Protein AF-A0A8H3EGD5-F1 (afdb_monomer)

Organism: NCBI:txid1940652

Nearest PDB structures (foldseek):
  5vay-assembly2_B  TM=4.004E-01  e=7.058E+00  Homo sapiens

Mean predicted aligned error: 16.69 Å

pLDDT: mean 78.16, std 23.45, range [27.91, 98.88]

Structure (mmCIF, N/CA/C/O backbone):
data_AF-A0A8H3EGD5-F1
#
_entry.id   AF-A0A8H3EGD5-F1
#
loop_
_atom_site.group_PDB
_atom_site.id
_atom_site.type_symbol
_atom_site.label_atom_id
_atom_site.label_alt_id
_atom_site.label_comp_id
_atom_site.label_asym_id
_atom_site.label_entity_id
_atom_site.label_seq_id
_atom_site.pdbx_PDB_ins_code
_atom_site.Cartn_x
_atom_site.Cartn_y
_atom_site.Cartn_z
_atom_site.occupancy
_atom_site.B_iso_or_equiv
_atom_site.auth_seq_id
_atom_site.auth_comp_id
_atom_site.auth_asym_id
_atom_site.auth_atom_id
_atom_site.pdbx_PDB_model_num
ATOM 1 N N . MET A 1 1 ? 68.949 -25.357 16.984 1.00 37.84 1 MET A N 1
ATOM 2 C CA . MET A 1 1 ? 69.059 -26.479 16.029 1.00 37.84 1 MET A CA 1
ATOM 3 C C . MET A 1 1 ? 67.911 -26.332 15.029 1.00 37.84 1 MET A C 1
ATOM 5 O O . MET A 1 1 ? 66.776 -26.593 15.387 1.00 37.84 1 MET A O 1
ATOM 9 N N . PHE A 1 2 ? 68.185 -25.761 13.852 1.00 37.12 2 PHE A N 1
ATOM 10 C CA . PHE A 1 2 ? 67.340 -25.832 12.640 1.00 37.12 2 PHE A CA 1
ATOM 11 C C . PHE A 1 2 ? 67.771 -27.090 11.853 1.00 37.12 2 PHE A C 1
ATOM 13 O O . PHE A 1 2 ? 68.940 -27.460 12.002 1.00 37.12 2 PHE A O 1
ATOM 20 N N . PRO A 1 3 ? 66.896 -27.772 11.080 1.00 45.47 3 PRO A N 1
ATOM 21 C CA . PRO A 1 3 ? 66.421 -27.310 9.750 1.00 45.47 3 PRO A CA 1
ATOM 22 C C . PRO A 1 3 ? 64.897 -27.539 9.539 1.00 45.47 3 PRO A C 1
ATOM 24 O O . PRO A 1 3 ? 64.304 -28.321 10.266 1.00 45.47 3 PRO A O 1
ATOM 27 N N . LYS A 1 4 ? 64.107 -26.805 8.732 1.00 34.09 4 LYS A N 1
ATOM 28 C CA . LYS A 1 4 ? 64.138 -26.324 7.324 1.00 34.09 4 LYS A CA 1
ATOM 29 C C . LYS A 1 4 ? 63.922 -27.399 6.224 1.00 34.09 4 LYS A C 1
ATOM 31 O O . LYS A 1 4 ? 64.671 -28.365 6.168 1.00 34.09 4 LYS A O 1
ATOM 36 N N . TYR A 1 5 ? 63.001 -27.054 5.296 1.00 34.28 5 TYR A N 1
ATOM 37 C CA . TYR A 1 5 ? 62.648 -27.613 3.961 1.00 34.28 5 TYR A CA 1
ATOM 38 C C . TYR A 1 5 ? 61.648 -28.798 3.958 1.00 34.28 5 TYR A C 1
ATOM 40 O O . TYR A 1 5 ? 61.755 -29.673 4.798 1.00 34.28 5 TYR A O 1
ATOM 48 N N . LEU A 1 6 ? 60.618 -28.898 3.101 1.00 35.66 6 LEU A N 1
ATOM 49 C CA . LEU A 1 6 ? 60.399 -28.415 1.728 1.00 35.66 6 LEU A CA 1
ATOM 50 C C . LEU A 1 6 ? 58.946 -27.940 1.494 1.00 35.66 6 LEU A C 1
ATOM 52 O O . LEU A 1 6 ? 57.999 -28.517 2.021 1.00 35.66 6 LEU A O 1
ATOM 56 N N . ALA A 1 7 ? 58.796 -26.950 0.614 1.00 35.44 7 ALA A N 1
ATOM 57 C CA . ALA A 1 7 ? 57.551 -26.619 -0.072 1.00 35.44 7 ALA A CA 1
ATOM 58 C C . ALA A 1 7 ? 57.231 -27.660 -1.160 1.00 35.44 7 ALA A C 1
ATOM 60 O O . ALA A 1 7 ? 58.144 -28.113 -1.852 1.00 35.44 7 ALA A O 1
ATOM 61 N N . LEU A 1 8 ? 55.946 -27.959 -1.369 1.00 32.00 8 LEU A N 1
ATOM 62 C CA . LEU A 1 8 ? 55.452 -28.530 -2.621 1.00 32.00 8 LEU A CA 1
ATOM 63 C C . LEU A 1 8 ? 54.219 -27.738 -3.071 1.00 32.00 8 LEU A C 1
ATOM 65 O O . LEU A 1 8 ? 53.164 -27.783 -2.441 1.00 32.00 8 LEU A O 1
ATOM 69 N N . SER A 1 9 ? 54.391 -26.988 -4.158 1.00 35.69 9 SER A N 1
ATOM 70 C CA . SER A 1 9 ? 53.308 -26.454 -4.975 1.00 35.69 9 SER A CA 1
ATOM 71 C C . SER A 1 9 ? 52.533 -27.601 -5.618 1.00 35.69 9 SER A C 1
ATOM 73 O O . SER A 1 9 ? 53.136 -28.493 -6.211 1.00 35.69 9 SER A O 1
ATOM 75 N N . ALA A 1 10 ? 51.207 -27.511 -5.611 1.00 36.75 10 ALA A N 1
ATOM 76 C CA . ALA A 1 10 ? 50.370 -28.145 -6.618 1.00 36.75 10 ALA A CA 1
ATOM 77 C C . ALA A 1 10 ? 49.301 -27.134 -7.031 1.00 36.75 10 ALA A C 1
ATOM 79 O O . ALA A 1 10 ? 48.323 -26.894 -6.327 1.00 36.75 10 ALA A O 1
ATOM 80 N N . ALA A 1 11 ? 49.559 -26.494 -8.168 1.00 35.19 11 ALA A N 1
ATOM 81 C CA . ALA A 1 11 ? 48.570 -25.747 -8.912 1.00 35.19 11 ALA A CA 1
ATOM 82 C C . ALA A 1 11 ? 47.459 -26.713 -9.340 1.00 35.19 11 ALA A C 1
ATOM 84 O O . ALA A 1 11 ? 47.724 -27.666 -10.070 1.00 35.19 11 ALA A O 1
ATOM 85 N N . PHE A 1 12 ? 46.224 -26.457 -8.915 1.00 32.47 12 PHE A N 1
ATOM 86 C CA . PHE A 1 12 ? 45.065 -27.026 -9.588 1.00 32.47 12 PHE A CA 1
ATOM 87 C C . PHE A 1 12 ? 44.671 -26.082 -10.720 1.00 32.47 12 PHE A C 1
ATOM 89 O O . PHE A 1 12 ? 43.941 -25.110 -10.544 1.00 32.47 12 PHE A O 1
ATOM 96 N N . LEU A 1 13 ? 45.231 -26.372 -11.893 1.00 36.25 13 LEU A N 1
ATOM 97 C CA . LEU A 1 13 ? 44.667 -25.982 -13.172 1.00 36.25 13 LEU A CA 1
ATOM 98 C C . LEU A 1 13 ? 43.502 -26.946 -13.438 1.00 36.25 13 LEU A C 1
ATOM 100 O O . LEU A 1 13 ? 43.728 -28.137 -13.639 1.00 36.25 13 LEU A O 1
ATOM 104 N N . ALA A 1 14 ? 42.268 -26.451 -13.441 1.00 33.50 14 ALA A N 1
ATOM 105 C CA . ALA A 1 14 ? 41.140 -27.186 -13.999 1.00 33.50 14 ALA A CA 1
ATOM 106 C C . ALA A 1 14 ? 40.205 -26.209 -14.714 1.00 33.50 14 ALA A C 1
ATOM 108 O O . ALA A 1 14 ? 39.404 -25.515 -14.101 1.00 33.50 14 ALA A O 1
ATOM 109 N N . ALA A 1 15 ? 40.418 -26.161 -16.030 1.00 33.25 15 ALA A N 1
ATOM 110 C CA . ALA A 1 15 ? 39.472 -25.855 -17.093 1.00 33.25 15 ALA A CA 1
ATOM 111 C C . ALA A 1 15 ? 38.450 -24.736 -16.830 1.00 33.25 15 ALA A C 1
ATOM 113 O O . ALA A 1 15 ? 37.319 -24.974 -16.417 1.00 33.25 15 ALA A O 1
ATOM 114 N N . ALA A 1 16 ? 38.809 -23.527 -17.263 1.00 33.72 16 ALA A N 1
ATOM 115 C CA . ALA A 1 16 ? 37.826 -22.627 -17.842 1.00 33.72 16 ALA A CA 1
ATOM 116 C C . ALA A 1 16 ? 37.228 -23.313 -19.085 1.00 33.72 16 ALA A C 1
ATOM 118 O O . ALA A 1 16 ? 37.804 -23.267 -20.172 1.00 33.72 16 ALA A O 1
ATOM 119 N N . THR A 1 17 ? 36.095 -23.995 -18.931 1.00 33.22 17 THR A N 1
ATOM 120 C CA . THR A 1 17 ? 35.234 -24.305 -20.071 1.00 33.22 17 THR A CA 1
ATOM 121 C C . THR A 1 17 ? 34.626 -22.995 -20.537 1.00 33.22 17 THR A C 1
ATOM 123 O O . THR A 1 17 ? 33.751 -22.435 -19.879 1.00 33.22 17 THR A O 1
ATOM 126 N N . SER A 1 18 ? 35.122 -22.489 -21.664 1.00 39.00 18 SER A N 1
ATOM 127 C CA . SER A 1 18 ? 34.468 -21.426 -22.412 1.00 39.00 18 SER A CA 1
ATOM 128 C C . SER A 1 18 ? 33.086 -21.919 -22.851 1.00 39.00 18 SER A C 1
ATOM 130 O O . SER A 1 18 ? 32.953 -22.589 -23.876 1.00 39.00 18 SER A O 1
ATOM 132 N N . ALA A 1 19 ? 32.050 -21.599 -22.082 1.00 34.72 19 ALA A N 1
ATOM 133 C CA . ALA A 1 19 ? 30.730 -21.468 -22.665 1.00 34.72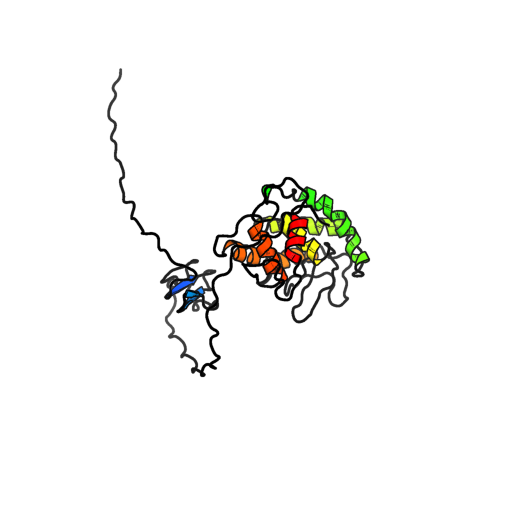 19 ALA A CA 1
ATOM 134 C C . ALA A 1 19 ? 30.768 -20.152 -23.440 1.00 34.72 19 ALA A C 1
ATOM 136 O O . ALA A 1 19 ? 30.896 -19.074 -22.856 1.00 34.72 19 ALA A O 1
ATOM 137 N N . ALA A 1 20 ? 30.763 -20.255 -24.768 1.00 34.69 20 ALA A N 1
ATOM 138 C CA . ALA A 1 20 ? 30.496 -19.112 -25.623 1.00 34.69 20 ALA A CA 1
ATOM 139 C C . ALA A 1 20 ? 29.224 -18.409 -25.113 1.00 34.69 20 ALA A C 1
ATOM 141 O O . ALA A 1 20 ? 28.291 -19.102 -24.693 1.00 34.69 20 ALA A O 1
ATOM 142 N N . PRO A 1 21 ? 29.165 -17.068 -25.110 1.00 32.06 21 PRO A N 1
ATOM 143 C CA . PRO A 1 21 ? 27.964 -16.382 -24.677 1.00 32.06 21 PRO A CA 1
ATOM 144 C C . PRO A 1 21 ? 26.835 -16.793 -25.621 1.00 32.06 21 PRO A C 1
ATOM 146 O O . PRO A 1 21 ? 26.926 -16.582 -26.833 1.00 32.06 21 PRO A O 1
ATOM 149 N N . LEU A 1 22 ? 25.785 -17.408 -25.076 1.00 32.47 22 LEU A N 1
ATOM 150 C CA . LEU A 1 22 ? 24.526 -17.534 -25.792 1.00 32.47 22 LEU A CA 1
ATOM 151 C C . LEU A 1 22 ? 23.971 -16.118 -25.942 1.00 32.47 22 LEU A C 1
ATOM 153 O O . LEU A 1 22 ? 23.374 -15.551 -25.034 1.00 32.47 22 LEU A O 1
ATOM 157 N N . VAL A 1 23 ? 24.245 -15.521 -27.092 1.00 38.28 23 VAL A N 1
ATOM 158 C CA . VAL A 1 23 ? 23.503 -14.375 -27.596 1.00 38.28 23 VAL A CA 1
ATOM 159 C C . VAL A 1 23 ? 22.135 -14.890 -28.043 1.00 38.28 23 VAL A C 1
ATOM 161 O O . VAL A 1 23 ? 22.100 -15.686 -28.973 1.00 38.28 23 VAL A O 1
ATOM 164 N N . GLN A 1 24 ? 21.040 -14.430 -27.426 1.00 32.16 24 GLN A N 1
ATOM 165 C CA . GLN A 1 24 ? 19.712 -14.200 -28.044 1.00 32.16 24 GLN A CA 1
ATOM 166 C C . GLN A 1 24 ? 18.745 -13.667 -26.967 1.00 32.16 24 GLN A C 1
ATOM 168 O O . GLN A 1 24 ? 18.596 -14.287 -25.925 1.00 32.16 24 GLN A O 1
ATOM 173 N N . ARG A 1 25 ? 18.306 -12.401 -27.048 1.00 35.50 25 ARG A N 1
ATOM 174 C CA . ARG A 1 25 ? 17.069 -11.910 -27.705 1.00 35.50 25 ARG A CA 1
ATOM 175 C C . ARG A 1 25 ? 15.808 -12.589 -27.159 1.00 35.50 25 ARG A C 1
ATOM 177 O O . ARG A 1 25 ? 15.574 -13.739 -27.494 1.00 35.50 25 ARG A O 1
ATOM 184 N N . ASP A 1 26 ? 15.055 -11.826 -26.361 1.00 49.56 26 ASP A N 1
ATOM 185 C CA . ASP A 1 26 ? 13.634 -11.960 -26.005 1.00 49.56 26 ASP A CA 1
ATOM 186 C C . ASP A 1 26 ? 13.008 -13.342 -26.241 1.00 49.56 26 ASP A C 1
ATOM 188 O O . ASP A 1 26 ? 12.613 -13.682 -27.356 1.00 49.56 26 ASP A O 1
ATOM 192 N N . GLY A 1 27 ? 12.896 -14.117 -25.160 1.00 69.12 27 GLY A N 1
ATOM 193 C CA . GLY A 1 27 ? 12.164 -15.380 -25.128 1.00 69.12 27 GLY A CA 1
ATOM 194 C C . GLY A 1 27 ? 12.911 -16.528 -24.446 1.00 69.12 27 GLY A C 1
ATOM 195 O O . GLY A 1 27 ? 14.130 -16.505 -24.281 1.00 69.12 27 GLY A O 1
ATOM 196 N N . CYS A 1 28 ? 12.158 -17.539 -24.017 1.00 79.56 28 CYS A N 1
ATOM 197 C CA . CYS A 1 28 ? 12.687 -18.810 -23.526 1.00 79.56 28 CYS A CA 1
ATOM 198 C C . CYS A 1 28 ? 13.151 -19.709 -24.689 1.00 79.56 28 CYS A C 1
ATOM 200 O O . CYS A 1 28 ? 12.818 -19.472 -25.850 1.00 79.56 28 CYS A O 1
ATOM 202 N N . GLN A 1 29 ? 13.917 -20.766 -24.400 1.00 82.12 29 GLN A N 1
ATOM 203 C CA . GLN A 1 29 ? 14.296 -21.745 -25.426 1.00 82.12 29 GLN A CA 1
ATOM 204 C C . GLN A 1 29 ? 13.198 -22.797 -25.598 1.00 82.12 29 GLN A C 1
ATOM 206 O O . GLN A 1 29 ? 12.836 -23.459 -24.625 1.00 82.12 29 GLN A O 1
ATOM 211 N N . GLU A 1 30 ? 12.682 -22.964 -26.819 1.00 83.56 30 GLU A N 1
ATOM 212 C CA . GLU A 1 30 ? 11.649 -23.962 -27.132 1.00 83.56 30 GLU A CA 1
ATOM 213 C C . GLU A 1 30 ? 12.050 -25.350 -26.605 1.00 83.56 30 GLU A C 1
ATOM 215 O O . GLU A 1 30 ? 13.189 -25.791 -26.768 1.00 83.56 30 GLU A O 1
ATOM 220 N N . GLY A 1 31 ? 11.117 -26.023 -25.926 1.00 75.94 31 GLY A N 1
ATOM 221 C CA . GLY A 1 31 ? 11.372 -27.323 -25.301 1.00 75.94 31 GLY A CA 1
ATOM 222 C C . GLY A 1 31 ? 12.016 -27.263 -23.910 1.00 75.94 31 GLY A C 1
ATOM 223 O O . GLY A 1 31 ? 12.203 -28.311 -23.296 1.00 75.94 31 GLY A O 1
ATOM 224 N N . THR A 1 32 ? 12.316 -26.073 -23.379 1.00 85.81 32 THR A N 1
ATOM 225 C CA . THR A 1 32 ? 12.632 -25.902 -21.950 1.00 85.81 32 THR A CA 1
ATOM 226 C C . THR A 1 32 ? 11.370 -25.727 -21.114 1.00 85.81 32 THR A C 1
ATOM 228 O O . THR A 1 32 ? 10.317 -25.323 -21.605 1.00 85.81 32 THR A O 1
ATOM 231 N N . PHE A 1 33 ? 11.479 -26.033 -19.829 1.00 89.44 33 PHE A N 1
ATOM 232 C CA . PHE A 1 33 ? 10.426 -25.894 -18.836 1.00 89.44 33 PHE A CA 1
ATOM 233 C C . PHE A 1 33 ? 10.918 -24.985 -17.714 1.00 89.44 33 PHE A C 1
ATOM 235 O O . PHE A 1 33 ? 12.083 -25.070 -17.338 1.00 89.44 33 PHE A O 1
ATOM 242 N N . ASN A 1 34 ? 10.037 -24.159 -17.160 1.00 89.69 34 ASN A N 1
ATOM 243 C CA . ASN A 1 34 ? 10.284 -23.361 -15.966 1.00 89.69 34 ASN A CA 1
ATOM 244 C C . ASN A 1 34 ? 9.425 -23.899 -14.823 1.00 89.69 34 ASN A C 1
ATOM 246 O O . ASN A 1 34 ? 8.206 -23.742 -14.852 1.00 89.69 34 ASN A O 1
ATOM 250 N N . CYS A 1 35 ? 10.040 -24.540 -13.837 1.00 90.69 35 CYS A N 1
ATOM 251 C CA . CYS A 1 35 ? 9.352 -24.964 -12.623 1.00 90.69 35 CYS A CA 1
ATOM 252 C C . CYS A 1 35 ? 9.282 -23.796 -11.632 1.00 90.69 35 CYS A C 1
ATOM 254 O O . CYS A 1 35 ? 10.311 -23.205 -11.306 1.00 90.69 35 CYS A O 1
ATOM 256 N N . ILE A 1 36 ? 8.080 -23.482 -11.150 1.00 87.69 36 ILE A N 1
ATOM 257 C CA . ILE A 1 36 ? 7.792 -22.274 -10.365 1.00 87.69 36 ILE A CA 1
ATOM 258 C C . ILE A 1 36 ? 7.925 -22.555 -8.866 1.00 87.69 36 ILE A C 1
ATOM 260 O O . ILE A 1 36 ? 8.660 -21.858 -8.174 1.00 87.69 36 ILE A O 1
ATOM 264 N N . ASP A 1 37 ? 7.253 -23.598 -8.371 1.00 77.50 37 ASP A N 1
ATOM 265 C CA . ASP A 1 37 ? 7.123 -23.867 -6.926 1.00 77.50 37 ASP A CA 1
ATOM 266 C C . ASP A 1 37 ? 7.287 -25.350 -6.539 1.00 77.50 37 ASP A C 1
ATOM 268 O O . ASP A 1 37 ? 7.009 -25.753 -5.412 1.00 77.50 37 ASP A O 1
ATOM 272 N N . GLY A 1 38 ? 7.740 -26.185 -7.476 1.00 85.31 38 GLY A N 1
ATOM 273 C CA . GLY A 1 38 ? 7.911 -27.626 -7.278 1.00 85.31 38 GLY A CA 1
ATOM 274 C C . GLY A 1 38 ? 6.682 -28.471 -7.614 1.00 85.31 38 GLY A C 1
ATOM 275 O O . GLY A 1 38 ? 6.820 -29.677 -7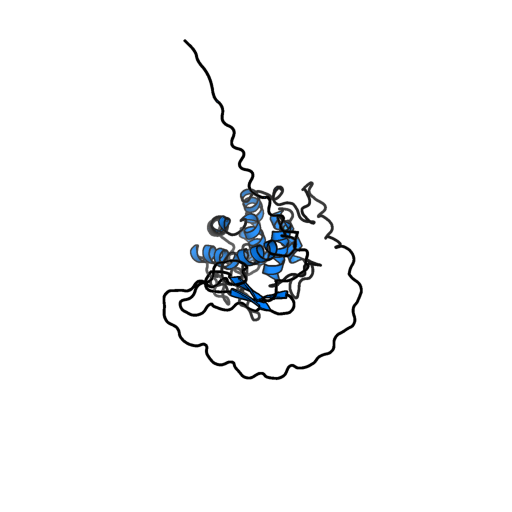.826 1.00 85.31 38 GLY A O 1
ATOM 276 N N . THR A 1 39 ? 5.511 -27.846 -7.740 1.00 88.12 39 THR A N 1
ATOM 277 C CA . THR A 1 39 ? 4.256 -28.487 -8.163 1.00 88.12 39 THR A CA 1
ATOM 278 C C . THR A 1 39 ? 3.606 -27.825 -9.374 1.00 88.12 39 THR A C 1
ATOM 280 O O . THR A 1 39 ? 2.695 -28.402 -9.962 1.00 88.12 39 THR A O 1
ATOM 283 N N . HIS A 1 40 ? 4.107 -26.669 -9.801 1.00 86.69 40 HIS A N 1
ATOM 284 C CA . HIS A 1 40 ? 3.653 -25.943 -10.979 1.00 86.69 40 HIS A CA 1
ATOM 285 C C . HIS A 1 40 ? 4.814 -25.596 -11.912 1.00 86.69 40 HIS A C 1
ATOM 287 O O . HIS A 1 40 ? 5.928 -25.308 -11.465 1.00 86.69 40 HIS A O 1
ATOM 293 N N . PHE A 1 41 ? 4.557 -25.612 -13.218 1.00 92.69 41 PHE A N 1
ATOM 294 C CA . PHE A 1 41 ? 5.542 -25.314 -14.252 1.00 92.69 41 PHE A CA 1
ATOM 295 C C . PHE A 1 41 ? 4.912 -24.660 -15.492 1.00 92.69 41 PHE A C 1
ATOM 297 O O . PHE A 1 41 ? 3.719 -24.807 -15.746 1.00 92.69 41 PHE A O 1
ATOM 304 N N . SER A 1 42 ? 5.735 -24.004 -16.308 1.00 88.12 42 SER A N 1
ATOM 305 C CA . SER A 1 42 ? 5.389 -23.558 -17.666 1.00 88.12 42 SER A CA 1
ATOM 306 C C . SER A 1 42 ? 6.340 -24.184 -18.681 1.00 88.12 42 SER A C 1
ATOM 308 O O . SER A 1 42 ? 7.515 -24.394 -18.383 1.00 88.12 42 SER A O 1
ATOM 310 N N . GLN A 1 43 ? 5.863 -24.471 -19.891 1.00 91.19 43 GLN A N 1
ATOM 311 C CA . GLN A 1 43 ? 6.698 -24.960 -20.989 1.00 91.19 43 GLN A CA 1
ATOM 312 C C . GLN A 1 43 ? 6.959 -23.835 -21.983 1.00 91.19 43 GLN A C 1
ATOM 314 O O . GLN A 1 43 ? 6.064 -23.055 -22.302 1.00 91.19 43 GLN A O 1
ATOM 319 N N . CYS A 1 44 ? 8.181 -23.762 -22.489 1.00 87.06 44 CYS A N 1
ATOM 320 C CA . CYS A 1 44 ? 8.507 -22.856 -23.566 1.00 87.06 44 CYS A CA 1
ATOM 321 C C . CYS A 1 44 ? 7.961 -23.407 -24.883 1.00 87.06 44 CYS A C 1
ATOM 323 O O . CYS A 1 44 ? 8.426 -24.443 -25.375 1.00 87.06 44 CYS A O 1
ATOM 325 N N . ILE A 1 45 ? 6.966 -22.717 -25.430 1.00 81.75 45 ILE A N 1
ATOM 326 C CA . ILE A 1 45 ? 6.340 -23.053 -26.706 1.00 81.75 45 ILE A CA 1
ATOM 327 C C . ILE A 1 45 ? 7.107 -22.422 -27.872 1.00 81.75 45 ILE A C 1
ATOM 329 O O . ILE A 1 45 ? 7.948 -21.533 -27.690 1.00 81.75 45 ILE A O 1
ATOM 333 N N . SER A 1 46 ? 6.813 -22.893 -29.085 1.00 71.25 46 SER A N 1
ATOM 334 C CA . SER A 1 46 ? 7.416 -22.341 -30.296 1.00 71.25 46 SER A CA 1
ATOM 335 C C . SER A 1 46 ? 7.145 -20.839 -30.399 1.00 71.25 46 SER A C 1
ATOM 337 O O . SER A 1 46 ? 6.037 -20.375 -30.132 1.00 71.25 46 SER A O 1
ATOM 339 N N . GLY A 1 47 ? 8.186 -20.072 -30.723 1.00 70.31 47 GLY A N 1
ATOM 340 C CA . GLY A 1 47 ? 8.168 -18.607 -30.636 1.00 70.31 47 GLY A CA 1
ATOM 341 C C . GLY A 1 47 ? 8.722 -18.032 -29.327 1.00 70.31 47 GLY A C 1
ATOM 342 O O . GLY A 1 47 ? 8.614 -16.829 -29.110 1.00 70.31 47 GLY A O 1
ATOM 343 N N . GLY A 1 48 ? 9.327 -18.856 -28.462 1.00 78.69 48 GLY A N 1
ATOM 344 C CA . GLY A 1 48 ? 10.089 -18.389 -27.296 1.00 78.69 48 GLY A CA 1
ATOM 345 C C . GLY A 1 48 ? 9.229 -17.818 -26.168 1.00 78.69 48 GLY A C 1
ATOM 346 O O . GLY A 1 48 ? 9.700 -17.011 -25.372 1.00 78.69 48 GLY A O 1
ATOM 347 N N . THR A 1 49 ? 7.961 -18.220 -26.094 1.00 79.56 49 THR A N 1
ATOM 348 C CA . THR A 1 49 ? 7.010 -17.745 -25.079 1.00 79.56 49 THR A CA 1
ATOM 349 C C . THR A 1 49 ? 6.730 -18.847 -24.062 1.00 79.56 49 THR A C 1
ATOM 351 O O . THR A 1 49 ? 6.678 -20.025 -24.415 1.00 79.56 49 THR A O 1
ATOM 354 N N . TRP A 1 50 ? 6.547 -18.489 -22.792 1.00 80.62 50 TRP A N 1
ATOM 355 C CA . TRP A 1 50 ? 6.099 -19.439 -21.775 1.00 80.62 50 TRP A CA 1
ATOM 356 C C . TRP A 1 50 ? 4.602 -19.714 -21.921 1.00 80.62 50 TRP A C 1
ATOM 358 O O . TRP A 1 50 ? 3.805 -18.792 -22.078 1.00 80.62 50 TRP A O 1
ATOM 368 N N . SER A 1 51 ? 4.211 -20.982 -21.838 1.00 85.62 51 SER A N 1
ATOM 369 C CA . SER A 1 51 ? 2.809 -21.368 -21.713 1.00 85.62 51 SER A CA 1
ATOM 370 C C . SER A 1 51 ? 2.203 -20.843 -20.408 1.00 85.62 51 SER A C 1
ATOM 372 O O . SER A 1 51 ? 2.920 -20.539 -19.448 1.00 85.62 51 SER A O 1
ATOM 374 N N . ALA A 1 52 ? 0.871 -20.868 -20.327 1.00 81.38 52 ALA A N 1
ATOM 375 C CA . ALA A 1 52 ? 0.181 -20.785 -19.045 1.00 81.38 52 ALA A CA 1
ATOM 376 C C . ALA A 1 52 ? 0.746 -21.823 -18.056 1.00 81.38 52 ALA A C 1
ATOM 378 O O . ALA A 1 52 ? 1.183 -22.910 -18.461 1.00 81.38 52 ALA A O 1
ATOM 379 N N . THR A 1 53 ? 0.750 -21.458 -16.777 1.00 89.44 53 THR A N 1
ATOM 380 C CA . THR A 1 53 ? 1.191 -22.319 -15.680 1.00 89.44 53 THR A CA 1
ATOM 381 C C . THR A 1 53 ? 0.302 -23.554 -15.583 1.00 89.44 53 THR A C 1
ATOM 383 O O . THR A 1 53 ? -0.924 -23.458 -15.611 1.00 89.44 53 THR A O 1
ATOM 386 N N . GLN A 1 54 ? 0.926 -24.718 -15.449 1.00 86.00 54 GLN A N 1
ATOM 387 C CA . GLN A 1 54 ? 0.283 -26.020 -15.324 1.00 86.00 54 GLN A CA 1
ATOM 388 C C . GLN A 1 54 ? 0.777 -26.717 -14.058 1.00 86.00 54 GLN A C 1
ATOM 390 O O . GLN A 1 54 ? 1.931 -26.549 -13.664 1.00 86.00 54 GLN A O 1
ATOM 395 N N . SER A 1 55 ? -0.072 -27.522 -13.425 1.00 88.75 55 SER A N 1
ATOM 396 C CA . SER A 1 55 ? 0.358 -28.393 -12.328 1.00 88.75 55 SER A CA 1
ATOM 397 C C . SER A 1 55 ? 1.115 -29.607 -12.871 1.00 88.75 55 SER A C 1
ATOM 399 O O . SER A 1 55 ? 0.775 -30.154 -13.922 1.00 88.75 55 SER A O 1
ATOM 401 N N . VAL A 1 56 ? 2.135 -30.056 -12.142 1.00 86.31 56 VAL A N 1
ATOM 402 C CA . VAL A 1 56 ? 2.793 -31.344 -12.386 1.00 86.31 56 VAL A CA 1
ATOM 403 C C . VAL A 1 56 ? 1.817 -32.493 -12.112 1.00 86.31 56 VAL A C 1
ATOM 405 O O . VAL A 1 56 ? 0.843 -32.342 -11.371 1.00 86.31 56 VAL A O 1
ATOM 408 N N . ALA A 1 57 ? 2.066 -33.661 -12.707 1.00 82.88 57 ALA A N 1
ATOM 409 C CA . ALA A 1 57 ? 1.217 -34.827 -12.489 1.00 82.88 57 ALA A CA 1
ATOM 410 C C . ALA A 1 57 ? 1.194 -35.225 -10.995 1.00 82.88 57 ALA A C 1
ATOM 412 O O . ALA A 1 57 ? 2.228 -35.122 -10.323 1.00 82.88 57 ALA A O 1
ATOM 413 N N . PRO A 1 58 ? 0.059 -35.717 -10.461 1.00 80.31 58 PRO A N 1
ATOM 414 C CA . PRO A 1 58 ? -0.009 -36.205 -9.086 1.00 80.31 58 PRO A CA 1
ATOM 415 C C . PRO A 1 58 ? 1.112 -37.208 -8.781 1.00 80.31 58 PRO A C 1
ATOM 417 O O . PRO A 1 58 ? 1.333 -38.146 -9.541 1.00 80.31 58 PRO A O 1
ATOM 420 N N . GLY A 1 59 ? 1.828 -37.002 -7.673 1.00 77.06 59 GLY A N 1
ATOM 421 C CA . GLY A 1 59 ? 2.961 -37.848 -7.276 1.00 77.06 59 GLY A CA 1
ATOM 422 C C . GLY A 1 59 ? 4.305 -37.490 -7.923 1.00 77.06 59 GLY A C 1
ATOM 423 O O . GLY A 1 59 ? 5.302 -38.137 -7.614 1.00 77.06 59 GLY A O 1
ATOM 424 N N . THR A 1 60 ? 4.366 -36.454 -8.764 1.00 79.62 60 THR A N 1
ATOM 425 C CA . THR A 1 60 ? 5.619 -35.910 -9.313 1.00 79.62 60 THR A CA 1
ATOM 426 C C . THR A 1 60 ? 5.939 -34.548 -8.706 1.00 79.62 60 THR A C 1
ATOM 428 O O . THR A 1 60 ? 5.056 -33.862 -8.196 1.00 79.62 60 THR A O 1
ATOM 431 N N . THR A 1 61 ? 7.211 -34.160 -8.748 1.00 83.69 61 THR A N 1
ATOM 432 C CA . THR A 1 61 ? 7.653 -32.799 -8.429 1.00 83.69 61 THR A CA 1
ATOM 433 C C . THR A 1 61 ? 8.603 -32.311 -9.508 1.00 83.69 61 THR A C 1
ATOM 435 O O . THR A 1 61 ? 9.182 -33.106 -10.255 1.00 83.69 61 THR A O 1
ATOM 438 N N . CYS A 1 62 ? 8.764 -30.998 -9.613 1.00 85.56 62 CYS A N 1
ATOM 439 C CA . CYS A 1 62 ? 9.778 -30.402 -10.466 1.00 85.56 62 CYS A CA 1
ATOM 440 C C . CYS A 1 62 ? 10.833 -29.662 -9.638 1.00 85.56 62 CYS A C 1
ATOM 442 O O . CYS A 1 62 ? 10.574 -29.192 -8.532 1.00 85.56 62 CYS A O 1
ATOM 444 N N . GLN A 1 63 ? 12.052 -29.575 -10.157 1.00 86.81 63 GLN A N 1
ATOM 445 C CA . GLN A 1 63 ? 13.094 -28.747 -9.569 1.00 86.81 63 GLN A CA 1
ATOM 446 C C . GLN A 1 63 ? 12.919 -27.306 -10.046 1.00 86.81 63 GLN A C 1
ATOM 448 O O . GLN A 1 63 ? 12.979 -27.060 -11.249 1.00 86.81 63 GLN A O 1
ATOM 453 N N . VAL A 1 64 ? 12.728 -26.379 -9.102 1.00 84.75 64 VAL A N 1
ATOM 454 C CA . VAL A 1 64 ? 12.511 -24.948 -9.372 1.00 84.75 64 VAL A CA 1
ATOM 455 C C . VAL A 1 64 ? 13.612 -24.377 -10.270 1.00 84.75 64 VAL A C 1
ATOM 457 O O . VAL A 1 64 ? 14.802 -24.616 -10.041 1.00 84.75 64 VAL A O 1
ATOM 460 N N . GLY A 1 65 ? 13.196 -23.610 -11.280 1.00 80.62 65 GLY A N 1
ATOM 461 C CA . GLY A 1 65 ? 14.055 -23.010 -12.297 1.00 80.62 65 GLY A CA 1
ATOM 462 C C . GLY A 1 65 ? 13.836 -23.569 -13.705 1.00 80.62 65 GLY A C 1
ATOM 463 O O . GLY A 1 65 ? 12.961 -24.403 -13.951 1.00 80.62 65 GLY A O 1
ATOM 464 N N . ILE A 1 66 ? 14.649 -23.080 -14.646 1.00 84.12 66 ILE A N 1
ATOM 465 C CA . ILE A 1 66 ? 14.546 -23.423 -16.067 1.00 84.12 66 ILE A CA 1
ATOM 466 C C . ILE A 1 66 ? 15.434 -24.630 -16.392 1.00 84.12 66 ILE A C 1
ATOM 468 O O . ILE A 1 66 ? 16.641 -24.602 -16.156 1.00 84.12 66 ILE A O 1
ATOM 472 N N . SER A 1 67 ? 14.854 -25.681 -16.970 1.00 80.44 67 SER A N 1
ATOM 473 C CA . SER A 1 67 ? 15.564 -26.896 -17.386 1.00 80.44 67 SER A CA 1
ATOM 474 C C . SER A 1 67 ? 14.882 -27.557 -18.583 1.00 80.44 67 SER A C 1
ATOM 476 O O . SER A 1 67 ? 13.672 -27.454 -18.760 1.00 80.44 67 SER A O 1
ATOM 478 N N . ALA A 1 68 ? 15.644 -28.290 -19.397 1.00 83.69 68 ALA A N 1
ATOM 479 C CA . ALA A 1 68 ? 15.083 -29.150 -20.443 1.00 83.69 68 ALA A CA 1
ATOM 480 C C . ALA A 1 68 ? 14.329 -30.364 -19.865 1.00 83.69 68 ALA A C 1
ATOM 482 O O . ALA A 1 68 ? 13.507 -30.961 -20.552 1.00 83.69 68 ALA A O 1
ATOM 483 N N . ASN A 1 69 ? 14.606 -30.737 -18.610 1.00 80.31 69 ASN A N 1
ATOM 484 C CA . ASN A 1 69 ? 13.920 -31.832 -17.932 1.00 80.31 69 ASN A CA 1
ATOM 485 C C . ASN A 1 69 ? 13.865 -31.572 -16.413 1.00 80.31 69 ASN A C 1
ATOM 487 O O . ASN A 1 69 ? 14.735 -32.046 -15.679 1.00 80.31 69 ASN A O 1
ATOM 491 N N . PRO A 1 70 ? 12.914 -30.754 -15.927 1.00 78.94 70 PRO A N 1
ATOM 492 C CA . PRO A 1 70 ? 12.860 -30.355 -14.520 1.00 78.94 70 PRO A CA 1
ATOM 493 C C . PRO A 1 70 ? 12.159 -31.390 -13.634 1.00 78.94 70 PRO A C 1
ATOM 495 O O . PRO A 1 70 ? 12.201 -31.258 -12.415 1.00 78.94 70 PRO A O 1
ATOM 498 N N . PHE A 1 71 ? 11.471 -32.375 -14.217 1.00 84.62 71 PHE A N 1
ATOM 499 C CA . PHE A 1 71 ? 10.632 -33.311 -13.477 1.00 84.62 71 PHE A CA 1
ATOM 500 C C . PHE A 1 71 ? 11.475 -34.403 -12.832 1.00 84.62 71 PHE A C 1
ATOM 502 O O . PHE A 1 71 ? 12.260 -35.087 -13.491 1.00 84.62 71 PHE A O 1
ATOM 509 N N . LEU A 1 72 ? 11.285 -34.573 -11.530 1.00 76.31 72 LEU A N 1
ATOM 510 C CA . LEU A 1 72 ? 11.922 -35.618 -10.752 1.00 76.31 72 LEU A CA 1
ATOM 511 C C . LEU A 1 72 ? 10.939 -36.789 -10.619 1.00 76.31 72 LEU A C 1
ATOM 513 O O . LEU A 1 72 ? 9.776 -36.568 -10.264 1.00 76.31 72 LEU A O 1
ATOM 517 N N . PRO A 1 73 ? 11.361 -38.036 -10.900 1.00 62.38 73 PRO A N 1
ATOM 518 C CA . PRO A 1 73 ? 10.495 -39.186 -10.703 1.00 62.38 73 PRO A CA 1
ATOM 519 C C . PRO A 1 73 ? 10.202 -39.351 -9.209 1.00 62.38 73 PRO A C 1
ATOM 521 O O . PRO A 1 73 ? 11.096 -39.646 -8.414 1.00 62.38 73 PRO A O 1
ATOM 524 N N . GLY A 1 74 ? 8.939 -39.160 -8.832 1.00 54.25 74 GLY A N 1
ATOM 525 C CA . GLY A 1 74 ? 8.423 -39.580 -7.538 1.00 54.25 74 GLY A CA 1
ATOM 526 C C . GLY A 1 74 ? 8.167 -41.085 -7.540 1.00 54.25 74 GLY A C 1
ATOM 527 O O . GLY A 1 74 ? 7.660 -41.652 -8.507 1.00 54.25 74 GLY A O 1
ATOM 528 N N . SER A 1 75 ? 8.546 -41.755 -6.456 1.00 43.69 75 SER A N 1
ATOM 529 C CA . SER A 1 75 ? 8.281 -43.174 -6.228 1.00 43.69 75 SER A CA 1
ATOM 530 C C . SER A 1 75 ? 6.769 -43.422 -6.097 1.00 43.69 75 SER A C 1
ATOM 532 O O . SER A 1 75 ? 6.243 -43.384 -4.989 1.00 43.69 75 SER A O 1
ATOM 534 N N . GLY A 1 76 ? 6.051 -43.671 -7.196 1.00 39.00 76 GLY A N 1
ATOM 535 C CA . GLY A 1 76 ? 4.624 -44.003 -7.112 1.00 39.00 76 GLY A CA 1
ATOM 536 C C . GLY A 1 76 ? 3.871 -44.104 -8.440 1.00 39.00 76 GLY A C 1
ATOM 537 O O . GLY A 1 76 ? 3.332 -43.115 -8.910 1.00 39.00 76 GLY A O 1
ATOM 538 N N . SER A 1 77 ? 3.804 -45.335 -8.963 1.00 38.19 77 SER A N 1
ATOM 539 C CA . SER A 1 77 ? 2.836 -45.929 -9.912 1.00 38.19 77 SER A CA 1
ATOM 540 C C . SER A 1 77 ? 2.406 -45.155 -11.170 1.00 38.19 77 SER A C 1
ATOM 542 O O . SER A 1 77 ? 1.576 -44.250 -11.115 1.00 38.19 77 SER A O 1
ATOM 544 N N . ASP A 1 78 ? 2.859 -45.676 -12.315 1.00 41.53 78 ASP A N 1
ATOM 545 C CA . ASP A 1 78 ? 2.376 -45.397 -13.668 1.00 41.53 78 ASP A CA 1
ATOM 546 C C . ASP A 1 78 ? 0.841 -45.383 -13.772 1.00 41.53 78 ASP A C 1
ATOM 548 O O . ASP A 1 78 ? 0.160 -46.374 -13.499 1.00 41.53 78 ASP A O 1
ATOM 552 N N . SER A 1 79 ? 0.294 -44.272 -14.260 1.00 38.72 79 SER A N 1
ATOM 553 C CA . SER A 1 79 ? -1.011 -44.241 -14.920 1.00 38.72 79 SER A CA 1
ATOM 554 C C . SER A 1 79 ? -0.866 -43.492 -16.247 1.00 38.72 79 SER A C 1
ATOM 556 O O . SER A 1 79 ? -0.200 -42.456 -16.283 1.00 38.72 79 SER A O 1
ATOM 558 N N . PRO A 1 80 ? -1.427 -44.015 -17.352 1.00 41.81 80 PRO A N 1
ATOM 559 C CA . PRO A 1 80 ? -1.256 -43.419 -18.671 1.00 41.81 80 PRO A CA 1
ATOM 560 C C . PRO A 1 80 ? -1.988 -42.069 -18.773 1.00 41.81 80 PRO A C 1
ATOM 562 O O . PRO A 1 80 ? -3.005 -41.871 -18.102 1.00 41.81 80 PRO A O 1
ATOM 565 N N . PRO A 1 81 ? -1.501 -41.142 -19.620 1.00 41.16 81 PRO A N 1
ATOM 566 C CA . PRO A 1 81 ? -2.093 -39.817 -19.755 1.00 41.16 81 PRO A CA 1
ATOM 567 C C . PRO A 1 81 ? -3.509 -39.886 -20.357 1.00 41.16 81 PRO A C 1
ATOM 569 O O . PRO A 1 81 ? -3.779 -40.751 -21.199 1.00 41.16 81 PRO A O 1
ATOM 572 N N . PRO A 1 82 ? -4.422 -38.978 -19.963 1.00 39.81 82 PRO A N 1
ATOM 573 C CA . PRO A 1 82 ? -5.748 -38.885 -20.565 1.00 39.81 82 PRO A CA 1
ATOM 574 C C . PRO A 1 82 ? -5.666 -38.438 -22.040 1.00 39.81 82 PRO A C 1
ATOM 576 O O . PRO A 1 82 ? -4.746 -37.703 -22.411 1.00 39.81 82 PRO A O 1
ATOM 579 N N . PRO A 1 83 ? -6.614 -38.861 -22.900 1.00 38.69 83 PRO A N 1
ATOM 580 C CA . PRO A 1 83 ? -6.616 -38.502 -24.315 1.00 38.69 83 PRO A CA 1
ATOM 581 C C . PRO A 1 83 ? -6.926 -37.013 -24.533 1.00 38.69 83 PRO A C 1
ATOM 583 O O . PRO A 1 83 ? -7.754 -36.426 -23.837 1.00 38.69 83 PRO A O 1
ATOM 586 N N . SER A 1 84 ? -6.262 -36.422 -25.528 1.00 43.59 84 SER A N 1
ATOM 587 C CA . SER A 1 84 ? -6.380 -35.011 -25.913 1.00 43.59 84 SER A CA 1
ATOM 588 C C . SER A 1 84 ? -7.803 -34.626 -26.364 1.00 43.59 84 SER A C 1
ATOM 590 O O . SER A 1 84 ? -8.456 -35.427 -27.040 1.00 43.59 84 SER A O 1
ATOM 592 N N . PRO A 1 85 ? -8.280 -33.400 -26.065 1.00 43.78 85 PRO A N 1
ATOM 593 C CA . PRO A 1 85 ? -9.531 -32.884 -26.616 1.00 43.78 85 PRO A CA 1
ATOM 594 C C . PRO A 1 85 ? -9.396 -32.541 -28.115 1.00 43.78 85 PRO A C 1
ATOM 596 O O . PRO A 1 85 ? -8.286 -32.270 -28.583 1.00 43.78 85 PRO A O 1
ATOM 599 N N . PRO A 1 86 ? -10.505 -32.547 -28.880 1.00 35.78 86 PRO A N 1
ATOM 600 C CA . PRO A 1 86 ? -10.493 -32.246 -30.307 1.00 35.78 86 PRO A CA 1
ATOM 601 C C . PRO A 1 86 ? -10.175 -30.770 -30.582 1.00 35.78 86 PRO A C 1
ATOM 603 O O . PRO A 1 86 ? -10.550 -29.876 -29.829 1.00 35.78 86 PRO A O 1
ATOM 606 N N . THR A 1 87 ? -9.463 -30.550 -31.684 1.00 37.59 87 THR A N 1
ATOM 607 C CA . THR A 1 87 ? -9.024 -29.259 -32.218 1.00 37.59 87 THR A CA 1
ATOM 608 C C . THR A 1 87 ? -10.177 -28.551 -32.929 1.00 37.59 87 THR A C 1
ATOM 610 O O . THR A 1 87 ? -10.652 -29.037 -33.955 1.00 37.59 87 THR A O 1
ATOM 613 N N . ASP A 1 88 ? -10.590 -27.389 -32.421 1.00 32.78 88 ASP A N 1
ATOM 614 C CA . ASP A 1 88 ? -11.425 -26.439 -33.166 1.00 32.78 88 ASP A CA 1
ATOM 615 C C . ASP A 1 88 ? -10.545 -25.478 -33.994 1.00 32.78 88 ASP A C 1
ATOM 617 O O . ASP A 1 88 ? -9.419 -25.171 -33.588 1.00 32.78 88 ASP A O 1
ATOM 621 N N . PRO A 1 89 ? -11.014 -25.008 -35.166 1.00 35.62 89 PRO A N 1
ATOM 622 C CA . PRO A 1 89 ? -10.216 -24.190 -36.071 1.00 35.62 89 PRO A CA 1
ATOM 623 C C . PRO A 1 89 ? -10.116 -22.722 -35.628 1.00 35.62 89 PRO A C 1
ATOM 625 O O . PRO A 1 89 ? -11.087 -22.085 -35.223 1.00 35.62 89 PRO A O 1
ATOM 628 N N . GLU A 1 90 ? -8.907 -22.192 -35.784 1.00 34.72 90 GLU A N 1
ATOM 629 C CA . GLU A 1 90 ? -8.477 -20.812 -35.553 1.00 34.72 90 GLU A CA 1
ATOM 630 C C . GLU A 1 90 ? -9.204 -19.793 -36.463 1.00 34.72 90 GLU A C 1
ATOM 632 O O . GLU A 1 90 ? -9.296 -20.012 -37.676 1.00 34.72 90 GLU A O 1
ATOM 637 N N . PRO A 1 91 ? -9.688 -18.647 -35.940 1.00 31.30 91 PRO A N 1
ATOM 638 C CA . PRO A 1 91 ? -10.154 -17.551 -36.777 1.00 31.30 91 PRO A CA 1
ATOM 639 C C . PRO A 1 91 ? -8.974 -16.684 -37.239 1.00 31.30 91 PRO A C 1
ATOM 641 O O . PRO A 1 91 ? -8.331 -15.988 -36.456 1.00 31.30 91 PRO A O 1
ATOM 644 N N . THR A 1 92 ? -8.727 -16.685 -38.548 1.00 36.09 92 THR A N 1
ATOM 645 C CA . THR A 1 92 ? -7.750 -15.823 -39.224 1.00 36.09 92 THR A CA 1
ATOM 646 C C . THR A 1 92 ? -8.137 -14.346 -39.126 1.00 36.09 92 THR A C 1
ATOM 648 O O . THR A 1 92 ? -9.217 -13.964 -39.587 1.00 36.09 92 THR A O 1
ATOM 651 N N . SER A 1 93 ? -7.230 -13.500 -38.633 1.00 30.41 93 SER A N 1
ATOM 652 C CA . SER A 1 93 ? -7.326 -12.038 -38.747 1.00 30.41 93 SER A CA 1
ATOM 653 C C . SER A 1 93 ? -5.979 -11.452 -39.211 1.00 30.41 93 SER A C 1
ATOM 655 O O . SER A 1 93 ? -4.932 -11.991 -38.849 1.00 30.41 93 SER A O 1
ATOM 657 N N . PRO A 1 94 ? -5.965 -10.413 -40.069 1.00 33.09 94 PRO A N 1
ATOM 658 C CA . PRO A 1 94 ? -4.806 -10.079 -40.895 1.00 33.09 94 PRO A CA 1
ATOM 659 C C . PRO A 1 94 ? -3.716 -9.285 -40.159 1.00 33.09 94 PRO A C 1
ATOM 661 O O . PRO A 1 94 ? -3.986 -8.387 -39.365 1.00 33.09 94 PRO A O 1
ATOM 664 N N . THR A 1 95 ? -2.466 -9.586 -40.510 1.00 31.91 95 THR A N 1
ATOM 665 C CA . THR A 1 95 ? -1.236 -8.919 -40.061 1.00 31.91 95 THR A CA 1
ATOM 666 C C . THR A 1 95 ? -1.121 -7.478 -40.594 1.00 31.91 95 THR A C 1
ATOM 668 O O . THR A 1 95 ? -1.231 -7.282 -41.808 1.00 31.91 95 THR A O 1
ATOM 671 N N . PRO A 1 96 ? -0.828 -6.462 -39.755 1.00 31.02 96 PRO A N 1
ATOM 672 C CA . PRO A 1 96 ? -0.410 -5.142 -40.224 1.00 31.02 96 PRO A CA 1
ATOM 673 C C . PRO A 1 96 ? 1.117 -5.067 -40.480 1.00 31.02 96 PRO A C 1
ATOM 675 O O . PRO A 1 96 ? 1.882 -5.817 -39.873 1.00 31.02 96 PRO A O 1
ATOM 678 N N . PRO A 1 97 ? 1.580 -4.178 -41.385 1.00 31.25 97 PRO A N 1
ATOM 679 C CA . PRO A 1 97 ? 2.969 -4.123 -41.861 1.00 31.25 97 PRO A CA 1
ATOM 680 C C . PRO A 1 97 ? 3.951 -3.550 -40.817 1.00 31.25 97 PRO A C 1
ATOM 682 O O . PRO A 1 97 ? 3.524 -2.821 -39.918 1.00 31.25 97 PRO A O 1
ATOM 685 N N . PRO A 1 98 ? 5.269 -3.821 -40.947 1.00 33.19 98 PRO A N 1
ATOM 686 C CA . PRO A 1 98 ? 6.263 -3.401 -39.967 1.00 33.19 98 PRO A CA 1
ATOM 687 C C . PRO A 1 98 ? 6.447 -1.882 -40.013 1.00 33.19 98 PRO A C 1
ATOM 689 O O . PRO A 1 98 ? 6.554 -1.295 -41.091 1.00 33.19 98 PRO A O 1
ATOM 692 N N . LYS A 1 99 ? 6.499 -1.250 -38.838 1.00 27.91 99 LYS A N 1
ATOM 693 C CA . LYS A 1 99 ? 6.919 0.145 -38.684 1.00 27.91 99 LYS A CA 1
ATOM 694 C C . LYS A 1 99 ? 8.184 0.193 -37.841 1.00 27.91 99 LYS A C 1
ATOM 696 O O . LYS A 1 99 ? 8.298 -0.514 -36.844 1.00 27.91 99 LYS A O 1
ATOM 701 N N . ASP A 1 100 ? 9.118 0.997 -38.325 1.00 28.33 100 ASP A N 1
ATOM 702 C CA . ASP A 1 100 ? 10.469 1.204 -37.822 1.00 28.33 100 ASP A CA 1
ATOM 703 C C . ASP A 1 100 ? 10.522 1.461 -36.307 1.00 28.33 100 ASP A C 1
ATOM 705 O O . ASP A 1 100 ? 9.615 2.058 -35.726 1.00 28.33 100 ASP A O 1
ATOM 709 N N . GLY A 1 101 ? 11.594 0.973 -35.675 1.00 28.84 101 GLY A N 1
ATOM 710 C CA . GLY A 1 101 ? 11.757 0.951 -34.220 1.00 28.84 101 GLY A CA 1
ATOM 711 C C . GLY A 1 101 ? 11.672 2.336 -33.557 1.00 28.84 101 GLY A C 1
ATOM 712 O O . GLY A 1 101 ? 12.132 3.323 -34.140 1.00 28.84 101 GLY A O 1
ATOM 713 N N . PRO A 1 102 ? 11.113 2.432 -32.335 1.00 35.69 102 PRO A N 1
ATOM 714 C CA . PRO A 1 102 ? 10.996 3.705 -31.642 1.00 35.69 102 PRO A CA 1
ATOM 715 C C . PRO A 1 102 ? 12.341 4.174 -31.036 1.00 35.69 102 PRO A C 1
ATOM 717 O O . PRO A 1 102 ? 13.182 3.349 -30.669 1.00 35.69 102 PRO A O 1
ATOM 720 N N . PRO A 1 103 ? 12.556 5.503 -30.942 1.00 32.34 103 PRO A N 1
ATOM 721 C CA . PRO A 1 103 ? 13.757 6.139 -30.386 1.00 32.34 103 PRO A CA 1
ATOM 722 C C . PRO A 1 103 ? 13.824 6.004 -28.848 1.00 32.34 103 PRO A C 1
ATOM 724 O O . PRO A 1 103 ? 12.847 5.575 -28.234 1.00 32.34 103 PRO A O 1
ATOM 727 N N . PRO A 1 104 ? 14.960 6.351 -28.199 1.00 34.94 104 PRO A N 1
ATOM 728 C CA . PRO A 1 104 ? 15.149 6.101 -26.774 1.00 34.94 104 PRO A CA 1
ATOM 729 C C . PRO A 1 104 ? 14.146 6.863 -25.900 1.00 34.94 104 PRO A C 1
ATOM 731 O O . PRO A 1 104 ? 13.855 8.036 -26.130 1.00 34.94 104 PRO A O 1
ATOM 734 N N . VAL A 1 105 ? 13.683 6.137 -24.881 1.00 41.62 105 VAL A N 1
ATOM 735 C CA . VAL A 1 105 ? 12.892 6.538 -23.711 1.00 41.62 105 VAL A CA 1
ATOM 736 C C . VAL A 1 105 ? 13.126 7.996 -23.309 1.00 41.62 105 VAL A C 1
ATOM 738 O O . VAL A 1 105 ? 14.209 8.369 -22.858 1.00 41.62 105 VAL A O 1
ATOM 741 N N . SER A 1 106 ? 12.088 8.821 -23.408 1.00 35.72 106 SER A N 1
ATOM 742 C CA . SER A 1 106 ? 12.015 10.069 -22.657 1.00 35.72 106 SER A CA 1
ATOM 743 C C . SER A 1 106 ? 11.566 9.733 -21.239 1.00 35.72 106 SER A C 1
ATOM 745 O O . SER A 1 106 ? 10.377 9.541 -20.989 1.00 35.72 106 SER A O 1
ATOM 747 N N . SER A 1 107 ? 12.530 9.623 -20.322 1.00 46.75 107 SER A N 1
ATOM 748 C CA . SER A 1 107 ? 12.269 9.570 -18.883 1.00 46.75 107 SER A CA 1
ATOM 749 C C . SER A 1 107 ? 11.347 10.724 -18.460 1.00 46.75 107 SER A C 1
ATOM 751 O O . SER A 1 107 ? 11.476 11.828 -19.004 1.00 46.75 107 SER A O 1
ATOM 753 N N . PRO A 1 108 ? 10.477 10.526 -17.453 1.00 45.00 108 PRO A N 1
ATOM 754 C CA . PRO A 1 108 ? 9.856 11.639 -16.748 1.00 45.00 108 PRO A CA 1
ATOM 755 C C . PRO A 1 108 ? 10.943 12.612 -16.278 1.00 45.00 108 PRO A C 1
ATOM 757 O O . PRO A 1 108 ? 12.025 12.191 -15.855 1.00 45.00 108 PRO A O 1
ATOM 760 N N . ALA A 1 109 ? 10.679 13.915 -16.388 1.00 41.94 109 ALA A N 1
ATOM 761 C CA . ALA A 1 109 ? 11.592 14.924 -15.872 1.00 41.94 109 ALA A CA 1
ATOM 762 C C . ALA A 1 109 ? 11.834 14.665 -14.372 1.00 41.94 109 ALA A C 1
ATOM 764 O O . ALA A 1 109 ? 10.873 14.394 -13.650 1.00 41.94 109 ALA A O 1
ATOM 765 N N . PRO A 1 110 ? 13.089 14.728 -13.887 1.00 42.94 110 PRO A N 1
ATOM 766 C CA . PRO A 1 110 ? 13.364 14.520 -12.474 1.00 42.94 110 PRO A CA 1
ATOM 767 C C . PRO A 1 110 ? 12.595 15.560 -11.646 1.00 42.94 110 PRO A C 1
ATOM 769 O O . PRO A 1 110 ? 12.566 16.734 -12.037 1.00 42.94 110 PRO A O 1
ATOM 772 N N . PRO A 1 111 ? 11.992 15.170 -10.509 1.00 44.69 111 PRO A N 1
ATOM 773 C CA . PRO A 1 111 ? 11.279 16.105 -9.657 1.00 44.69 111 PRO A CA 1
ATOM 774 C C . PRO A 1 111 ? 12.237 17.212 -9.207 1.00 44.69 111 PRO A C 1
ATOM 776 O O . PRO A 1 111 ? 13.284 16.972 -8.600 1.00 44.69 111 PRO A O 1
ATOM 779 N N . THR A 1 112 ? 11.892 18.455 -9.540 1.00 43.75 112 THR A N 1
ATOM 780 C CA . THR A 1 112 ? 12.631 19.641 -9.114 1.00 43.75 112 THR A CA 1
ATOM 781 C C . THR A 1 112 ? 12.413 19.844 -7.621 1.00 43.75 112 THR A C 1
ATOM 783 O O . THR A 1 112 ? 11.462 20.509 -7.218 1.00 43.75 112 THR A O 1
ATOM 786 N N . GLY A 1 113 ? 13.275 19.254 -6.795 1.00 42.09 113 GLY A N 1
ATOM 787 C CA . GLY A 1 113 ? 13.230 19.491 -5.355 1.00 42.09 113 GLY A CA 1
ATOM 788 C C . GLY A 1 113 ? 13.731 18.348 -4.489 1.00 42.09 113 GLY A C 1
ATOM 789 O O . GLY A 1 113 ? 13.019 17.937 -3.587 1.00 42.09 113 GLY A O 1
ATOM 790 N N . ASN A 1 114 ? 14.920 17.817 -4.764 1.00 42.25 114 ASN A N 1
ATOM 791 C CA . ASN A 1 114 ? 15.891 17.395 -3.749 1.00 42.25 114 ASN A CA 1
ATOM 792 C C . ASN A 1 114 ? 17.143 16.876 -4.455 1.00 42.25 114 ASN A C 1
ATOM 794 O O . ASN A 1 114 ? 17.061 16.221 -5.489 1.00 42.25 114 ASN A O 1
ATOM 798 N N . SER A 1 115 ? 18.309 17.163 -3.883 1.00 47.78 115 SER A N 1
ATOM 799 C CA . SER A 1 115 ? 19.641 16.753 -4.347 1.00 47.78 115 SER A CA 1
ATOM 800 C C . SER A 1 115 ? 19.896 15.238 -4.215 1.00 47.78 115 SER A C 1
ATOM 802 O O . SER A 1 115 ? 20.992 14.824 -3.842 1.00 47.78 115 SER A O 1
ATOM 804 N N . GLY A 1 116 ? 18.879 14.406 -4.444 1.00 52.12 116 GLY A N 1
ATOM 805 C CA . GLY A 1 116 ? 18.984 12.954 -4.422 1.00 52.12 116 GLY A CA 1
ATOM 806 C C . GLY A 1 116 ? 19.614 12.434 -5.708 1.00 52.12 116 GLY A C 1
ATOM 807 O O . GLY A 1 116 ? 19.372 12.955 -6.797 1.00 52.12 116 GLY A O 1
ATOM 808 N N . THR A 1 117 ? 20.424 11.386 -5.592 1.00 65.19 117 THR A N 1
ATOM 809 C CA . THR A 1 117 ? 20.854 10.603 -6.752 1.00 65.19 117 THR A CA 1
ATOM 810 C C . THR A 1 117 ? 19.607 10.089 -7.485 1.00 65.19 117 THR A C 1
ATOM 812 O O . THR A 1 117 ? 18.678 9.583 -6.852 1.00 65.19 117 THR A O 1
ATOM 815 N N . SER A 1 118 ? 19.568 10.264 -8.808 1.00 78.44 118 SER A N 1
ATOM 816 C CA . SER A 1 118 ? 18.498 9.738 -9.661 1.00 78.44 118 SER A CA 1
ATOM 817 C C . SER A 1 118 ? 18.781 8.274 -9.998 1.00 78.44 118 SER A C 1
ATOM 819 O O . SER A 1 118 ? 19.865 7.951 -10.483 1.00 78.44 118 SER A O 1
ATOM 821 N N . CYS A 1 119 ? 17.802 7.407 -9.754 1.00 79.62 119 CYS A N 1
ATOM 822 C CA . CYS A 1 119 ? 17.792 5.994 -10.116 1.00 79.62 119 CYS A CA 1
ATOM 823 C C . CYS A 1 119 ? 16.685 5.787 -11.154 1.00 79.62 119 CYS A C 1
ATOM 825 O O . CYS A 1 119 ? 15.532 5.539 -10.804 1.00 79.62 119 CYS A O 1
ATOM 827 N N . ASN A 1 120 ? 17.033 5.950 -12.435 1.00 79.69 120 ASN A N 1
ATOM 828 C CA . ASN A 1 120 ? 16.104 5.872 -13.572 1.00 79.69 120 ASN A CA 1
ATOM 829 C C . ASN A 1 120 ? 14.912 6.843 -13.474 1.00 79.69 120 ASN A C 1
ATOM 831 O O . ASN A 1 120 ? 13.772 6.471 -13.733 1.00 79.69 120 ASN A O 1
ATOM 835 N N . GLY A 1 121 ? 15.172 8.099 -13.094 1.00 80.75 121 GLY A N 1
ATOM 836 C CA . GLY A 1 121 ? 14.141 9.143 -13.013 1.00 80.75 121 GLY A CA 1
ATOM 837 C C . GLY A 1 121 ? 13.423 9.229 -11.664 1.00 80.75 121 GLY A C 1
ATOM 838 O O . GLY A 1 121 ? 12.695 10.190 -11.438 1.00 80.75 121 GLY A O 1
ATOM 839 N N . PHE A 1 122 ? 13.683 8.297 -10.742 1.00 87.06 122 PHE A N 1
ATOM 840 C CA . PHE A 1 122 ? 13.147 8.310 -9.379 1.00 87.06 122 PHE A CA 1
ATOM 841 C C . PHE A 1 122 ? 14.238 8.594 -8.344 1.00 87.06 122 PHE A C 1
ATOM 843 O O . PHE A 1 122 ? 15.428 8.399 -8.599 1.00 87.06 122 PHE A O 1
ATOM 850 N N . VAL A 1 123 ? 13.841 9.033 -7.147 1.00 87.38 123 VAL A N 1
ATOM 851 C CA . VAL A 1 123 ? 14.765 9.162 -6.010 1.00 87.38 123 VAL A CA 1
ATOM 852 C C . VAL A 1 123 ? 15.282 7.771 -5.644 1.00 87.38 123 VAL A C 1
ATOM 854 O O . VAL A 1 123 ? 14.487 6.864 -5.395 1.00 87.38 123 VAL A O 1
ATOM 857 N N . CYS A 1 124 ? 16.604 7.595 -5.620 1.00 86.75 124 CYS A N 1
ATOM 858 C CA . CYS A 1 124 ? 17.222 6.327 -5.233 1.00 86.75 124 CYS A CA 1
ATOM 859 C C . CYS A 1 124 ? 16.789 5.869 -3.832 1.00 86.75 124 CYS A C 1
ATOM 861 O O . CYS A 1 124 ? 16.629 6.689 -2.930 1.00 86.75 124 CYS A O 1
ATOM 863 N N . MET A 1 125 ? 16.708 4.548 -3.621 1.00 89.38 125 MET A N 1
ATOM 864 C CA . MET A 1 125 ? 16.325 3.947 -2.331 1.00 89.38 125 MET A CA 1
ATOM 865 C C . MET A 1 125 ? 17.188 4.401 -1.149 1.00 89.38 125 MET A C 1
ATOM 867 O O . MET A 1 125 ? 16.709 4.495 -0.019 1.00 89.38 125 MET A O 1
ATOM 871 N N . SER A 1 126 ? 18.466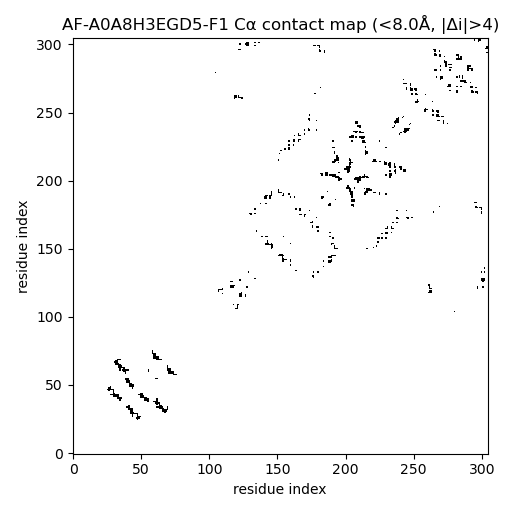 4.690 -1.409 1.00 88.50 126 SER A N 1
ATOM 872 C CA . SER A 1 126 ? 19.423 5.205 -0.424 1.00 88.50 126 SER A CA 1
ATOM 873 C C . SER A 1 126 ? 19.118 6.630 0.045 1.00 88.50 126 SER A C 1
ATOM 875 O O . SER A 1 126 ? 19.620 7.042 1.085 1.00 88.50 126 SER A O 1
ATOM 877 N N . ALA A 1 127 ? 18.315 7.375 -0.715 1.00 88.94 127 ALA A N 1
ATOM 878 C CA . ALA A 1 127 ? 17.873 8.728 -0.401 1.00 88.94 127 ALA A CA 1
ATOM 879 C C . ALA A 1 127 ? 16.413 8.778 0.083 1.00 88.94 127 ALA A C 1
ATOM 881 O O . ALA A 1 127 ? 15.902 9.863 0.353 1.00 88.94 127 ALA A O 1
ATOM 882 N N . TRP A 1 128 ? 15.731 7.633 0.188 1.00 93.31 128 TRP A N 1
ATOM 883 C CA . TRP A 1 128 ? 14.418 7.582 0.824 1.00 93.31 128 TRP A CA 1
ATOM 884 C C . TRP A 1 128 ? 14.559 7.840 2.330 1.00 93.31 128 TRP A C 1
ATOM 886 O O . TRP A 1 128 ? 15.509 7.330 2.935 1.00 93.31 128 TRP A O 1
ATOM 896 N N . PRO A 1 129 ? 13.614 8.570 2.951 1.00 92.94 129 PRO A N 1
ATOM 897 C CA . PRO A 1 129 ? 13.550 8.687 4.403 1.00 92.94 129 PRO A CA 1
ATOM 898 C C . PRO A 1 129 ? 13.505 7.306 5.067 1.00 92.94 129 PRO A C 1
ATOM 900 O O . PRO A 1 129 ? 13.110 6.305 4.464 1.00 92.94 129 PRO A O 1
ATOM 903 N N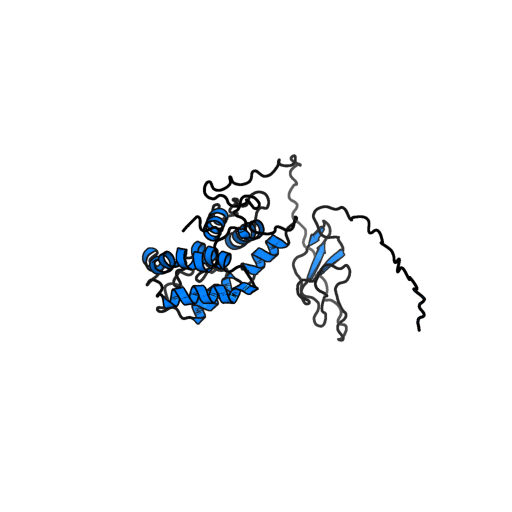 . SER A 1 130 ? 13.908 7.241 6.329 1.00 95.81 130 SER A N 1
ATOM 904 C CA . SER A 1 130 ? 13.678 6.075 7.178 1.00 95.81 130 SER A CA 1
ATOM 905 C C . SER A 1 130 ? 12.180 5.827 7.378 1.00 95.81 130 SER A C 1
ATOM 907 O O . SER A 1 130 ? 11.345 6.720 7.209 1.00 95.81 130 SER A O 1
ATOM 909 N N . PHE A 1 131 ? 11.824 4.604 7.777 1.00 95.75 131 PHE A N 1
ATOM 910 C CA . PHE A 1 131 ? 10.428 4.279 8.060 1.00 95.75 131 PHE A CA 1
ATOM 911 C C . PHE A 1 131 ? 9.851 5.156 9.185 1.00 95.75 131 PHE A C 1
ATOM 913 O O . PHE A 1 131 ? 8.735 5.645 9.058 1.00 95.75 131 PHE A O 1
ATOM 920 N N . GLU A 1 132 ? 10.638 5.458 10.224 1.00 94.50 132 GLU A N 1
ATOM 921 C CA . GLU A 1 132 ? 10.243 6.371 11.308 1.00 94.50 132 GLU A CA 1
ATOM 922 C C . GLU A 1 132 ? 9.959 7.800 10.823 1.00 94.50 132 GLU A C 1
ATOM 924 O O . GLU A 1 132 ? 8.964 8.409 11.220 1.00 94.50 132 GLU A O 1
ATOM 929 N N . GLU A 1 133 ? 10.779 8.334 9.915 1.00 95.12 133 GLU A N 1
ATOM 930 C CA . GLU A 1 133 ? 10.527 9.648 9.310 1.00 95.12 133 GLU A CA 1
ATOM 931 C C . GLU A 1 133 ? 9.233 9.651 8.483 1.00 95.12 133 GLU A C 1
ATOM 933 O O . GLU A 1 133 ? 8.479 10.627 8.519 1.00 95.12 133 GLU A O 1
ATOM 938 N N . MET A 1 134 ? 8.922 8.552 7.785 1.00 96.94 134 MET A N 1
ATOM 939 C CA . MET A 1 134 ? 7.642 8.414 7.085 1.00 96.94 134 MET A CA 1
ATOM 940 C C . MET A 1 134 ? 6.456 8.303 8.051 1.00 96.94 134 MET A C 1
ATOM 942 O O . MET A 1 134 ? 5.453 8.979 7.825 1.00 96.94 134 MET A O 1
ATOM 946 N N . LYS A 1 135 ? 6.559 7.529 9.144 1.00 95.50 135 LYS A N 1
ATOM 947 C CA . LYS A 1 135 ? 5.509 7.466 10.182 1.00 95.50 135 LYS A CA 1
ATOM 948 C C . LYS A 1 135 ? 5.179 8.864 10.698 1.00 95.50 135 LYS A C 1
ATOM 950 O O . LYS A 1 135 ? 4.021 9.274 10.678 1.00 95.50 135 LYS A O 1
ATOM 955 N N . ALA A 1 136 ? 6.205 9.624 11.088 1.00 93.50 136 ALA A N 1
ATOM 956 C CA . ALA A 1 136 ? 6.050 10.988 11.588 1.00 93.50 136 ALA A CA 1
ATOM 957 C C . ALA A 1 136 ? 5.407 11.926 10.553 1.00 93.50 136 ALA A C 1
ATOM 959 O O . ALA A 1 136 ? 4.627 12.808 10.910 1.00 93.50 136 ALA A O 1
ATOM 960 N N . LYS A 1 137 ? 5.707 11.727 9.267 1.00 94.06 137 LYS A N 1
ATOM 961 C CA . LYS A 1 137 ? 5.128 12.512 8.176 1.00 94.06 137 LYS A CA 1
ATOM 962 C C . LYS A 1 137 ? 3.647 12.198 7.931 1.00 94.06 137 LYS A C 1
ATOM 964 O O . LYS A 1 137 ? 2.869 13.128 7.725 1.00 94.06 137 LYS A O 1
ATOM 969 N N . TYR A 1 138 ? 3.254 10.925 7.953 1.00 96.19 138 TYR A N 1
ATOM 970 C CA . TYR A 1 138 ? 1.905 10.503 7.555 1.00 96.19 138 TYR A CA 1
ATOM 971 C C . TYR A 1 138 ? 0.917 10.327 8.716 1.00 96.19 138 TYR A C 1
ATOM 973 O O . TYR A 1 138 ? -0.289 10.299 8.480 1.00 96.19 138 TYR A O 1
ATOM 981 N N . VAL A 1 139 ? 1.372 10.291 9.972 1.00 95.56 139 VAL A N 1
ATOM 982 C CA . VAL A 1 139 ? 0.491 10.097 11.142 1.00 95.56 139 VAL A CA 1
ATOM 983 C C . VAL A 1 139 ? -0.699 11.070 11.173 1.00 95.56 139 VAL A C 1
ATOM 985 O O . VAL A 1 139 ? -1.820 10.669 11.474 1.00 95.56 139 VAL A O 1
ATOM 988 N N . ASN A 1 140 ? -0.493 12.335 10.784 1.00 93.50 140 ASN A N 1
ATOM 989 C CA . ASN A 1 140 ? -1.554 13.347 10.800 1.00 93.50 140 ASN A CA 1
ATOM 990 C C . ASN A 1 140 ? -2.629 13.101 9.732 1.00 93.50 140 ASN A C 1
ATOM 992 O O . ASN A 1 140 ? -3.814 13.295 10.008 1.00 93.50 140 ASN A O 1
ATOM 996 N N . ILE A 1 141 ? -2.241 12.682 8.521 1.00 95.31 141 ILE A N 1
ATOM 997 C CA . ILE A 1 141 ? -3.218 12.392 7.464 1.00 95.31 141 ILE A CA 1
ATOM 998 C C . ILE A 1 141 ? -3.994 11.112 7.800 1.00 95.31 141 ILE A C 1
ATOM 1000 O O . ILE A 1 141 ? -5.219 11.099 7.700 1.00 95.31 141 ILE A O 1
ATOM 1004 N N . MET A 1 142 ? -3.326 10.090 8.341 1.00 97.56 142 MET A N 1
ATOM 1005 C CA . MET A 1 142 ? -3.976 8.851 8.790 1.00 97.56 142 MET A CA 1
ATOM 1006 C C . MET A 1 142 ? -4.995 9.102 9.910 1.00 97.56 142 MET A C 1
ATOM 1008 O O . MET A 1 142 ? -6.086 8.537 9.901 1.00 97.56 142 MET A O 1
ATOM 1012 N N . GLY A 1 143 ? -4.681 10.009 10.839 1.00 96.00 143 GLY A N 1
ATOM 1013 C CA . GLY A 1 143 ? -5.568 10.388 11.941 1.00 96.00 143 GLY A CA 1
ATOM 1014 C C . GLY A 1 143 ? -6.737 11.306 11.564 1.00 96.00 143 GLY A C 1
ATOM 1015 O O . GLY A 1 143 ? -7.506 11.670 12.447 1.00 96.00 143 GLY A O 1
ATOM 1016 N N . THR A 1 144 ? -6.879 11.722 10.300 1.00 96.69 144 THR A N 1
ATOM 1017 C CA . THR A 1 144 ? -7.933 12.674 9.875 1.00 96.69 144 THR A CA 1
ATOM 1018 C C . THR A 1 144 ? -8.698 12.265 8.613 1.00 96.69 144 THR A C 1
ATOM 1020 O O . THR A 1 144 ? -9.732 12.856 8.294 1.00 96.69 144 THR A O 1
ATOM 1023 N N . SER A 1 145 ? -8.217 11.256 7.882 1.00 95.50 145 SER A N 1
ATOM 1024 C CA . SER A 1 145 ? -8.719 10.963 6.536 1.00 95.50 145 SER A CA 1
ATOM 1025 C C . SER A 1 145 ? -10.062 10.246 6.491 1.00 95.50 145 SER A C 1
ATOM 1027 O O . SER A 1 145 ? -10.795 10.426 5.517 1.00 95.50 145 SER A O 1
ATOM 1029 N N . CYS A 1 146 ? -10.418 9.450 7.504 1.00 97.25 146 CYS A N 1
ATOM 1030 C CA . CYS A 1 146 ? -11.684 8.714 7.470 1.00 97.25 146 CYS A CA 1
ATOM 1031 C C . CYS A 1 146 ? -12.886 9.659 7.501 1.00 97.25 146 CYS A C 1
ATOM 1033 O O . CYS A 1 146 ? -13.804 9.509 6.693 1.00 97.25 146 CYS A O 1
ATOM 1035 N N . GLU A 1 147 ? -12.864 10.660 8.383 1.00 97.44 147 GLU A N 1
ATOM 1036 C CA . GLU A 1 147 ? -13.931 11.658 8.464 1.00 97.44 147 GLU A CA 1
ATOM 1037 C C . GLU A 1 147 ? -13.904 12.588 7.255 1.00 97.44 147 GLU A C 1
ATOM 1039 O O . GLU A 1 147 ? -14.955 12.854 6.673 1.00 97.44 147 GLU A O 1
ATOM 1044 N N . ALA A 1 148 ? -12.712 13.028 6.828 1.00 95.94 148 ALA A N 1
ATOM 1045 C CA . ALA A 1 148 ? -12.560 13.874 5.643 1.00 95.94 148 ALA A CA 1
ATOM 1046 C C . ALA A 1 148 ? -13.123 13.214 4.370 1.00 95.94 148 ALA A C 1
ATOM 1048 O O . ALA A 1 148 ? -13.626 13.911 3.489 1.00 95.94 148 ALA A O 1
ATOM 1049 N N . SER A 1 149 ? -13.082 11.881 4.299 1.00 94.75 149 SER A N 1
ATOM 1050 C CA . SER A 1 149 ? -13.605 11.085 3.180 1.00 94.75 149 SER A CA 1
ATOM 1051 C C . SER A 1 149 ? -15.049 10.607 3.387 1.00 94.75 149 SER A C 1
ATOM 1053 O O . SER A 1 149 ? -15.636 10.012 2.486 1.00 94.75 149 SER A O 1
ATOM 1055 N N . GLY A 1 150 ? -15.641 10.851 4.561 1.00 95.62 150 GLY A N 1
ATOM 1056 C CA . GLY A 1 150 ? -16.993 10.400 4.900 1.00 95.62 150 GLY A CA 1
ATOM 1057 C C . GLY A 1 150 ? -17.125 8.888 5.123 1.00 95.62 150 GLY A C 1
ATOM 1058 O O . GLY A 1 150 ? -18.228 8.355 5.024 1.00 95.62 150 GLY A O 1
ATOM 1059 N N . TRP A 1 151 ? -16.027 8.187 5.415 1.00 95.19 151 TRP A N 1
ATOM 1060 C CA . TRP A 1 151 ? -16.005 6.729 5.587 1.00 95.19 151 TRP A CA 1
ATOM 1061 C C . TRP A 1 151 ? -16.274 6.261 7.021 1.00 95.19 151 TRP A C 1
ATOM 1063 O O . TRP A 1 151 ? -16.554 5.086 7.251 1.00 95.19 151 TRP A O 1
ATOM 1073 N N . GLY A 1 152 ? -16.212 7.169 7.992 1.00 95.19 152 GLY A N 1
ATOM 1074 C CA . GLY A 1 152 ? -16.481 6.877 9.396 1.00 95.19 152 GLY A CA 1
ATOM 1075 C C . GLY A 1 152 ? -15.595 7.694 10.324 1.00 95.19 152 GLY A C 1
ATOM 1076 O O . GLY A 1 152 ? -14.985 8.675 9.905 1.00 95.19 152 GLY A O 1
ATOM 1077 N N . ALA A 1 153 ? -15.531 7.273 11.588 1.00 97.69 153 ALA A N 1
ATOM 1078 C CA . ALA A 1 153 ? -14.654 7.887 12.578 1.00 97.69 153 ALA A CA 1
ATOM 1079 C C . ALA A 1 153 ? -13.183 7.793 12.147 1.00 97.69 153 ALA A C 1
ATOM 1081 O O . ALA A 1 153 ? -12.751 6.785 11.579 1.00 97.69 153 ALA A O 1
ATOM 1082 N N . ASN A 1 154 ? -12.415 8.840 12.439 1.00 98.56 154 ASN A N 1
ATOM 1083 C CA . ASN A 1 154 ? -10.971 8.841 12.235 1.00 98.56 154 ASN A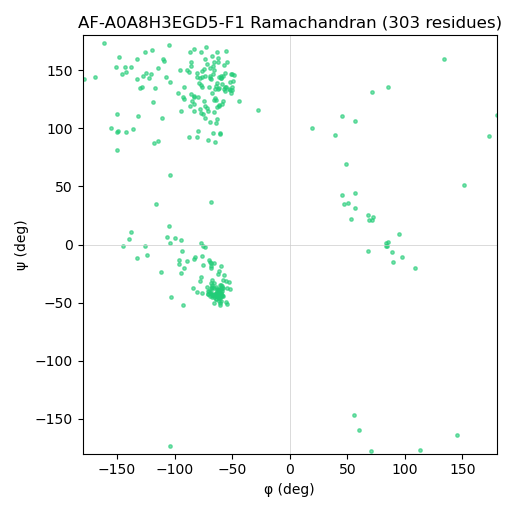 CA 1
ATOM 1084 C C . ASN A 1 154 ? -10.280 7.709 12.992 1.00 98.56 154 ASN A C 1
ATOM 1086 O O . ASN A 1 154 ? -10.778 7.240 14.018 1.00 98.56 154 ASN A O 1
ATOM 1090 N N . ASN A 1 155 ? -9.116 7.296 12.485 1.00 98.25 155 ASN A N 1
ATOM 1091 C CA . ASN A 1 155 ? -8.273 6.345 13.191 1.00 98.25 155 ASN A CA 1
ATOM 1092 C C . ASN A 1 155 ? -7.968 6.871 14.598 1.00 98.25 155 ASN A C 1
ATOM 1094 O O . ASN A 1 155 ? -7.575 8.031 14.759 1.00 98.25 155 ASN A O 1
ATOM 1098 N N . SER A 1 156 ? -8.069 6.010 15.607 1.00 98.25 156 SER A N 1
ATOM 1099 C CA . SER A 1 156 ? -7.456 6.325 16.897 1.00 98.25 156 SER A CA 1
ATOM 1100 C C . SER A 1 156 ? -5.918 6.319 16.776 1.00 98.25 156 SER A C 1
ATOM 1102 O O . SER A 1 156 ? -5.362 5.755 15.818 1.00 98.25 156 SER A O 1
ATOM 1104 N N . PRO A 1 157 ? -5.186 6.920 17.733 1.00 96.94 157 PRO A N 1
ATOM 1105 C CA . PRO A 1 157 ? -3.732 6.779 17.798 1.00 96.94 157 PRO A CA 1
ATOM 1106 C C . PRO A 1 157 ? -3.282 5.310 17.838 1.00 96.94 157 PRO A C 1
ATOM 1108 O O . PRO A 1 157 ? -2.297 4.949 17.198 1.00 96.94 157 PRO A O 1
ATOM 1111 N N . GLU A 1 158 ? -4.028 4.453 18.537 1.00 97.88 158 GLU A N 1
ATOM 1112 C CA . GLU A 1 158 ? -3.763 3.016 18.634 1.00 97.88 158 GLU A CA 1
ATOM 1113 C C . GLU A 1 158 ? -3.973 2.300 17.296 1.00 97.88 158 GLU A C 1
ATOM 1115 O O . GLU A 1 158 ? -3.109 1.526 16.896 1.00 97.88 158 GLU A O 1
ATOM 1120 N N . GLU A 1 159 ? -5.062 2.584 16.573 1.00 98.75 159 GLU A N 1
ATOM 1121 C CA . GLU A 1 159 ? -5.304 2.016 15.235 1.00 98.75 159 GLU A CA 1
ATOM 1122 C C . GLU A 1 159 ? -4.208 2.445 14.251 1.00 98.75 159 GLU A C 1
ATOM 1124 O O . GLU A 1 159 ? -3.684 1.631 13.497 1.00 98.75 159 GLU A O 1
ATOM 1129 N N . THR A 1 160 ? -3.787 3.712 14.309 1.00 98.44 160 THR A N 1
ATOM 1130 C CA . THR A 1 160 ? -2.686 4.226 13.477 1.00 98.44 160 THR A CA 1
ATOM 1131 C C . THR A 1 160 ? -1.367 3.516 13.795 1.00 98.44 160 THR A C 1
ATOM 1133 O O . THR A 1 160 ? -0.637 3.117 12.887 1.00 98.44 160 THR A O 1
ATOM 1136 N N . GLN A 1 161 ? -1.075 3.289 15.078 1.00 97.31 161 GLN A N 1
ATOM 1137 C CA . GLN A 1 161 ? 0.100 2.526 15.494 1.00 97.31 161 GLN A CA 1
ATOM 1138 C C . GLN A 1 161 ? 0.020 1.056 15.056 1.00 97.31 161 GLN A C 1
ATOM 1140 O O . GLN A 1 161 ? 1.035 0.489 14.653 1.00 97.31 161 GLN A O 1
ATOM 1145 N N . GLN A 1 162 ? -1.168 0.448 15.089 1.00 98.62 162 GLN A N 1
ATOM 1146 C CA . GLN A 1 162 ? -1.393 -0.913 14.599 1.00 98.62 162 GLN A CA 1
ATOM 1147 C C . GLN A 1 162 ? -1.131 -1.023 13.095 1.00 98.62 162 GLN A C 1
ATOM 1149 O O . GLN A 1 162 ? -0.498 -1.991 12.684 1.00 98.62 162 GLN A O 1
ATOM 1154 N N . VAL A 1 163 ? -1.504 -0.019 12.289 1.00 98.88 163 VAL A N 1
ATOM 1155 C CA . VAL A 1 163 ? -1.140 0.023 10.860 1.00 98.88 163 VAL A CA 1
ATOM 1156 C C . VAL A 1 163 ? 0.380 0.019 10.688 1.00 98.88 163 VAL A C 1
ATOM 1158 O O . VAL A 1 163 ? 0.914 -0.789 9.931 1.00 98.88 163 VAL A O 1
ATOM 1161 N N . PHE A 1 164 ? 1.106 0.874 11.416 1.00 98.56 164 PHE A N 1
ATOM 1162 C CA . PHE A 1 164 ? 2.569 0.916 11.324 1.00 98.56 164 PHE A CA 1
ATOM 1163 C C . PHE A 1 164 ? 3.231 -0.401 11.742 1.00 98.56 164 PHE A C 1
ATOM 1165 O O . PHE A 1 164 ? 4.140 -0.868 11.057 1.00 98.56 164 PHE A O 1
ATOM 1172 N N . SER A 1 165 ? 2.757 -1.017 12.826 1.00 97.69 165 SER A N 1
ATOM 1173 C CA . SER A 1 165 ? 3.270 -2.305 13.298 1.00 97.69 165 SER A CA 1
ATOM 1174 C C . SER A 1 165 ? 2.941 -3.454 12.340 1.00 97.69 165 SER A C 1
ATOM 1176 O O . SER A 1 165 ? 3.787 -4.320 12.116 1.00 97.69 165 SER A O 1
ATOM 1178 N N . ALA A 1 166 ? 1.754 -3.446 11.726 1.00 98.62 166 ALA A N 1
ATOM 1179 C CA . ALA A 1 166 ? 1.387 -4.404 10.689 1.00 98.62 166 ALA A CA 1
ATOM 1180 C C . ALA A 1 166 ? 2.318 -4.286 9.474 1.00 98.62 166 ALA A C 1
ATOM 1182 O O . ALA A 1 166 ? 2.837 -5.296 9.004 1.00 98.62 166 ALA A O 1
ATOM 1183 N N . ILE A 1 167 ? 2.625 -3.066 9.024 1.00 98.75 167 ILE A N 1
ATOM 1184 C CA . ILE A 1 167 ? 3.577 -2.826 7.929 1.00 98.75 167 ILE A CA 1
ATOM 1185 C C . ILE A 1 167 ? 4.986 -3.325 8.284 1.00 98.75 167 ILE A C 1
ATOM 1187 O O . ILE A 1 167 ? 5.615 -4.018 7.486 1.00 98.75 167 ILE A O 1
ATOM 1191 N N . GLU A 1 168 ? 5.480 -3.039 9.490 1.00 96.19 168 GLU A N 1
ATOM 1192 C CA . GLU A 1 168 ? 6.784 -3.536 9.958 1.00 96.19 168 GLU A CA 1
ATOM 1193 C C . GLU A 1 168 ? 6.877 -5.059 9.972 1.00 96.19 168 GLU A C 1
ATOM 1195 O O . GLU A 1 168 ? 7.921 -5.616 9.616 1.00 96.19 168 GLU A O 1
ATOM 1200 N N . SER A 1 169 ? 5.782 -5.738 10.327 1.00 95.25 169 SER A N 1
ATOM 1201 C CA . SER A 1 169 ? 5.722 -7.202 10.330 1.00 95.25 169 SER A CA 1
ATOM 1202 C C . SER A 1 169 ? 5.941 -7.818 8.942 1.00 95.25 169 SER A C 1
ATOM 1204 O O . SER A 1 169 ? 6.396 -8.955 8.847 1.00 95.25 169 SER A O 1
ATOM 1206 N N . GLN A 1 170 ? 5.689 -7.055 7.872 1.00 94.19 170 GLN A N 1
ATOM 1207 C CA . GLN A 1 170 ? 5.837 -7.481 6.479 1.00 94.19 170 GLN A CA 1
ATOM 1208 C C . GLN A 1 170 ? 7.199 -7.122 5.857 1.00 94.19 170 GLN A C 1
ATOM 1210 O O . GLN A 1 170 ? 7.434 -7.395 4.679 1.00 94.19 170 GLN A O 1
ATOM 1215 N N . SER A 1 171 ? 8.122 -6.543 6.633 1.00 87.88 171 SER A N 1
ATOM 1216 C CA . SER A 1 171 ? 9.425 -6.051 6.146 1.00 87.88 171 SER A CA 1
ATOM 1217 C C . SER A 1 171 ? 10.329 -7.116 5.508 1.00 87.88 171 SER A C 1
ATOM 1219 O O . SER A 1 171 ? 11.248 -6.771 4.767 1.00 87.88 171 SER A O 1
ATOM 1221 N N . GLY A 1 172 ? 10.076 -8.404 5.767 1.00 82.56 172 GLY A N 1
ATOM 1222 C CA . GLY A 1 172 ? 10.761 -9.516 5.101 1.00 82.56 172 GLY A CA 1
ATOM 1223 C C . GLY A 1 172 ? 10.304 -9.774 3.659 1.00 82.56 172 GLY A C 1
ATOM 1224 O O . GLY A 1 172 ? 11.027 -10.430 2.914 1.00 82.56 172 GLY A O 1
ATOM 1225 N N . SER A 1 173 ? 9.136 -9.257 3.267 1.00 90.88 173 SER A N 1
ATOM 1226 C CA . SER A 1 173 ? 8.528 -9.470 1.947 1.00 90.88 173 SER A CA 1
ATOM 1227 C C . SER A 1 173 ? 8.702 -8.255 1.035 1.00 90.88 173 SER A C 1
ATOM 1229 O O . SER A 1 173 ? 9.048 -8.400 -0.136 1.00 90.88 173 SER A O 1
ATOM 1231 N N . VAL A 1 174 ? 8.455 -7.051 1.563 1.00 95.69 174 VAL A N 1
ATOM 1232 C CA . VAL A 1 174 ? 8.496 -5.778 0.825 1.00 95.69 174 VAL A CA 1
ATOM 1233 C C . VAL A 1 174 ? 9.017 -4.675 1.754 1.00 95.69 174 VAL A C 1
ATOM 1235 O O . VAL A 1 174 ? 8.749 -4.694 2.954 1.00 95.69 174 VAL A O 1
ATOM 1238 N N . ASP A 1 175 ? 9.757 -3.698 1.216 1.00 97.25 175 ASP A N 1
ATOM 1239 C CA . ASP A 1 175 ? 10.261 -2.561 2.000 1.00 97.25 175 ASP A CA 1
ATOM 1240 C C . ASP A 1 175 ? 9.095 -1.796 2.669 1.00 97.25 175 ASP A C 1
ATOM 1242 O O . ASP A 1 175 ? 8.199 -1.317 1.965 1.00 97.25 175 ASP A O 1
ATOM 1246 N N . PRO A 1 176 ? 9.089 -1.630 4.007 1.00 98.19 176 PRO A N 1
ATOM 1247 C CA . PRO A 1 176 ? 7.959 -1.045 4.732 1.00 98.19 176 PRO A CA 1
ATOM 1248 C C . PRO A 1 176 ? 7.663 0.406 4.323 1.00 98.19 176 PRO A C 1
ATOM 1250 O O . PRO A 1 176 ? 6.520 0.855 4.405 1.00 98.19 176 PRO A O 1
ATOM 1253 N N . ARG A 1 177 ? 8.665 1.141 3.820 1.00 98.50 177 ARG A N 1
ATOM 1254 C CA . ARG A 1 177 ? 8.488 2.500 3.285 1.00 98.50 177 ARG A CA 1
ATOM 1255 C C . ARG A 1 177 ? 7.582 2.493 2.061 1.00 98.50 177 ARG A C 1
ATOM 1257 O O . ARG A 1 177 ? 6.705 3.343 1.928 1.00 98.50 177 ARG A O 1
ATOM 1264 N N . PHE A 1 178 ? 7.765 1.505 1.191 1.00 98.56 178 PHE A N 1
ATOM 1265 C CA . PHE A 1 178 ? 6.936 1.330 0.008 1.00 98.56 178 PHE A CA 1
ATOM 1266 C C . PHE A 1 178 ? 5.517 0.891 0.368 1.00 98.56 178 PHE A C 1
ATOM 1268 O O . PHE A 1 178 ? 4.560 1.480 -0.128 1.00 98.56 178 PHE A O 1
ATOM 1275 N N . VAL A 1 179 ? 5.371 -0.062 1.294 1.00 98.81 179 VAL A N 1
ATOM 1276 C CA . VAL A 1 179 ? 4.050 -0.513 1.767 1.00 98.81 179 VAL A CA 1
ATOM 1277 C C . VAL A 1 179 ? 3.250 0.651 2.364 1.00 98.81 179 VAL A C 1
ATOM 1279 O O . VAL A 1 179 ? 2.080 0.825 2.028 1.00 98.81 179 VAL A O 1
ATOM 1282 N N . LEU A 1 180 ? 3.877 1.504 3.185 1.00 98.69 180 LEU A N 1
ATOM 1283 C CA . LEU A 1 180 ? 3.211 2.694 3.722 1.00 98.69 180 LEU A CA 1
ATOM 1284 C C . LEU A 1 180 ? 2.811 3.674 2.618 1.00 98.69 180 LEU A C 1
ATOM 1286 O O . LEU A 1 180 ? 1.694 4.178 2.643 1.00 98.69 180 LEU A O 1
ATOM 1290 N N . ALA A 1 181 ? 3.669 3.928 1.628 1.00 98.62 181 ALA A N 1
ATOM 1291 C CA . ALA A 1 181 ? 3.313 4.805 0.514 1.00 98.62 181 ALA A CA 1
ATOM 1292 C C . ALA A 1 181 ? 2.101 4.289 -0.283 1.00 98.62 181 ALA A C 1
ATOM 1294 O O . ALA A 1 181 ? 1.259 5.100 -0.668 1.00 98.62 181 ALA A O 1
ATOM 1295 N N . ILE A 1 182 ? 1.986 2.970 -0.480 1.00 98.62 182 ILE A N 1
ATOM 1296 C CA . ILE A 1 182 ? 0.812 2.340 -1.101 1.00 98.62 182 ILE A CA 1
ATOM 1297 C C . ILE A 1 182 ? -0.424 2.516 -0.212 1.00 98.62 182 ILE A C 1
ATOM 1299 O O . ILE A 1 182 ? -1.426 3.038 -0.680 1.00 98.62 182 ILE A O 1
ATOM 1303 N N . ALA A 1 183 ? -0.355 2.204 1.085 1.00 98.69 183 ALA A N 1
ATOM 1304 C CA . ALA A 1 183 ? -1.495 2.396 1.990 1.00 98.69 183 ALA A CA 1
ATOM 1305 C C . ALA A 1 183 ? -1.983 3.862 2.032 1.00 98.69 183 ALA A C 1
ATOM 1307 O O . ALA A 1 183 ? -3.185 4.128 2.067 1.00 98.69 183 ALA A O 1
ATOM 1308 N N . ILE A 1 184 ? -1.066 4.835 1.977 1.00 98.50 184 ILE A N 1
ATOM 1309 C CA . ILE A 1 184 ? -1.424 6.256 1.870 1.00 98.50 184 ILE A CA 1
ATOM 1310 C C . ILE A 1 184 ? -2.034 6.579 0.501 1.00 98.50 184 ILE A C 1
ATOM 1312 O O . ILE A 1 184 ? -3.016 7.312 0.437 1.00 98.50 184 ILE A O 1
ATOM 1316 N N . GLN A 1 185 ? -1.494 6.039 -0.591 1.00 97.81 185 GLN A N 1
ATOM 1317 C CA . GLN A 1 185 ? -2.041 6.246 -1.933 1.00 97.81 185 GLN A CA 1
ATOM 1318 C C . GLN A 1 185 ? -3.467 5.697 -2.080 1.00 97.81 185 GLN A C 1
ATOM 1320 O O . GLN A 1 185 ? -4.281 6.327 -2.755 1.00 97.81 185 GLN A O 1
ATOM 1325 N N . GLU A 1 186 ? -3.745 4.542 -1.479 1.00 97.19 186 GLU A N 1
ATOM 1326 C CA . GLU A 1 186 ? -5.008 3.818 -1.645 1.00 97.19 186 GLU A CA 1
ATOM 1327 C C . GLU A 1 186 ? -6.114 4.331 -0.722 1.00 97.19 186 GLU A C 1
ATOM 1329 O O . GLU A 1 186 ? -7.276 4.413 -1.116 1.00 97.19 186 GLU A O 1
ATOM 1334 N N . SER A 1 187 ? -5.771 4.705 0.513 1.00 97.94 187 SER A N 1
ATOM 1335 C CA . SER A 1 187 ? -6.773 5.022 1.539 1.00 97.94 187 SER A CA 1
ATOM 1336 C C . SER A 1 187 ? -6.437 6.225 2.413 1.00 97.94 187 SER A C 1
ATOM 1338 O O . SER A 1 187 ? -7.136 6.484 3.398 1.00 97.94 187 SER A O 1
ATOM 1340 N N . SER A 1 188 ? -5.338 6.930 2.129 1.00 97.81 188 SER A N 1
ATOM 1341 C CA . SER A 1 188 ? -4.732 7.894 3.058 1.00 97.81 188 SER A CA 1
ATOM 1342 C C . SER A 1 188 ? -4.445 7.282 4.445 1.00 97.81 188 SER A C 1
ATOM 1344 O O . SER A 1 188 ? -4.354 7.993 5.446 1.00 97.81 188 SER A O 1
ATOM 1346 N N . GLY A 1 189 ? -4.326 5.948 4.507 1.00 98.00 189 GLY A N 1
ATOM 1347 C CA . GLY A 1 189 ? -4.181 5.144 5.719 1.00 98.00 189 GLY A CA 1
ATOM 1348 C C . GLY A 1 189 ? -5.419 5.086 6.620 1.00 98.00 189 GLY A C 1
ATOM 1349 O O . GLY A 1 189 ? -5.287 4.784 7.806 1.00 98.00 189 GLY A O 1
ATOM 1350 N N . CYS A 1 190 ? -6.616 5.373 6.103 1.00 98.56 190 CYS A N 1
ATOM 1351 C CA . CYS A 1 190 ? -7.859 5.205 6.852 1.00 98.56 190 CYS A CA 1
ATOM 1352 C C . CYS A 1 190 ? -8.225 3.720 6.995 1.00 98.56 190 CYS A C 1
ATOM 1354 O O . CYS A 1 190 ? -8.534 3.059 6.004 1.00 98.56 190 CYS A O 1
ATOM 1356 N N . VAL A 1 191 ? -8.311 3.204 8.228 1.00 98.69 191 VAL A N 1
ATOM 1357 C CA . VAL A 1 191 ? -8.653 1.783 8.465 1.00 98.69 191 VAL A CA 1
ATOM 1358 C C . VAL A 1 191 ? -10.098 1.442 8.087 1.00 98.69 191 VAL A C 1
ATOM 1360 O O . VAL A 1 191 ? -10.439 0.278 7.932 1.00 98.69 191 VAL A O 1
ATOM 1363 N N . ARG A 1 192 ? -10.952 2.457 7.913 1.00 98.19 192 ARG A N 1
ATOM 1364 C CA . ARG A 1 192 ? -12.372 2.336 7.543 1.00 98.19 192 ARG A CA 1
ATOM 1365 C C . ARG A 1 192 ? -12.643 2.711 6.089 1.00 98.19 192 ARG A C 1
ATOM 1367 O O . ARG A 1 192 ? -13.796 2.975 5.755 1.00 98.19 192 ARG A O 1
ATOM 1374 N N . VAL A 1 193 ? -11.618 2.783 5.240 1.00 98.12 193 VAL A N 1
ATOM 1375 C CA . VAL A 1 193 ? -11.810 3.013 3.803 1.00 98.12 193 VAL A CA 1
ATOM 1376 C C . VAL A 1 193 ? -12.848 2.050 3.243 1.00 98.12 193 VAL A C 1
ATOM 1378 O O . VAL A 1 193 ? -12.875 0.870 3.592 1.00 98.12 193 VAL A O 1
ATOM 1381 N N . ILE A 1 194 ? -13.756 2.580 2.427 1.00 96.25 194 ILE A N 1
ATOM 1382 C CA . ILE A 1 194 ? -14.849 1.785 1.883 1.00 96.25 194 ILE A CA 1
ATOM 1383 C C . ILE A 1 194 ? -14.304 0.689 0.964 1.00 96.25 194 ILE A C 1
ATOM 1385 O O . ILE A 1 194 ? -13.468 0.940 0.099 1.00 96.25 194 ILE A O 1
ATOM 1389 N N . THR A 1 195 ? -14.812 -0.530 1.129 1.00 96.75 195 THR A N 1
ATOM 1390 C CA . THR A 1 195 ? -14.576 -1.607 0.163 1.00 96.75 195 THR A CA 1
ATOM 1391 C C . THR A 1 195 ? -15.242 -1.247 -1.161 1.00 96.75 195 THR A C 1
ATOM 1393 O O . THR A 1 195 ? -16.451 -0.999 -1.206 1.00 96.75 195 THR A O 1
ATOM 1396 N N . THR A 1 196 ? -14.472 -1.226 -2.248 1.00 93.12 196 THR A N 1
ATOM 1397 C CA . THR A 1 196 ? -15.012 -0.970 -3.588 1.00 93.12 196 THR A CA 1
ATOM 1398 C C . THR A 1 196 ? -15.300 -2.282 -4.318 1.00 93.12 196 THR A C 1
ATOM 1400 O O . THR A 1 196 ? -14.687 -3.313 -4.047 1.00 93.12 196 THR A O 1
ATOM 1403 N N . ASN A 1 197 ? -16.291 -2.283 -5.216 1.00 91.56 197 ASN A N 1
ATOM 1404 C CA . ASN A 1 197 ? -16.613 -3.453 -6.033 1.00 91.56 197 ASN A CA 1
ATOM 1405 C C . ASN A 1 197 ? -17.167 -3.031 -7.399 1.00 91.56 197 ASN A C 1
ATOM 1407 O O . ASN A 1 197 ? -18.357 -2.750 -7.536 1.00 91.56 197 ASN A O 1
ATOM 1411 N N . ASN A 1 198 ? -16.293 -3.014 -8.407 1.00 83.06 198 ASN A N 1
ATOM 1412 C CA . ASN A 1 198 ? -16.635 -2.702 -9.801 1.00 83.06 198 ASN A CA 1
ATOM 1413 C C . ASN A 1 198 ? -16.391 -3.909 -10.728 1.00 83.06 198 ASN A C 1
ATOM 1415 O O . ASN A 1 198 ? -15.964 -3.748 -11.869 1.00 83.06 198 ASN A O 1
ATOM 1419 N N . GLY A 1 199 ? -16.625 -5.124 -10.221 1.00 85.44 199 GLY A N 1
ATOM 1420 C CA . GLY A 1 199 ? -16.304 -6.392 -10.893 1.00 85.44 199 GLY A CA 1
ATOM 1421 C C . GLY A 1 199 ? -15.137 -7.145 -10.246 1.00 85.44 199 GLY A C 1
ATOM 1422 O O . GLY A 1 199 ? -15.046 -8.359 -10.395 1.00 85.44 199 GLY A O 1
ATOM 1423 N N . VAL A 1 200 ? -14.313 -6.440 -9.469 1.00 87.94 200 VAL A N 1
ATOM 1424 C CA . VAL A 1 200 ? -13.324 -6.984 -8.527 1.00 87.94 200 VAL A CA 1
ATOM 1425 C C . VAL A 1 200 ? -13.564 -6.300 -7.184 1.00 87.94 200 VAL A C 1
ATOM 1427 O O . VAL A 1 200 ? -13.823 -5.092 -7.156 1.00 87.94 200 VAL A O 1
ATOM 1430 N N . ARG A 1 201 ? -13.560 -7.073 -6.093 1.00 93.19 201 ARG A N 1
ATOM 1431 C CA . ARG A 1 201 ? -13.753 -6.548 -4.736 1.00 93.19 201 ARG A CA 1
ATOM 1432 C C . ARG A 1 201 ? -12.404 -6.102 -4.188 1.00 93.19 201 ARG A C 1
ATOM 1434 O O . ARG A 1 201 ? -11.538 -6.948 -4.019 1.00 93.19 201 ARG A O 1
ATOM 1441 N N . ASN A 1 202 ? -12.277 -4.821 -3.857 1.00 95.31 202 ASN A N 1
ATOM 1442 C CA . ASN A 1 202 ? -11.039 -4.223 -3.365 1.00 95.31 202 ASN A CA 1
ATOM 1443 C C . ASN A 1 202 ? -11.244 -3.686 -1.940 1.00 95.31 202 ASN A C 1
ATOM 1445 O O . ASN A 1 202 ? -11.701 -2.547 -1.769 1.00 95.31 202 ASN A O 1
ATOM 1449 N N . PRO A 1 203 ? -11.056 -4.518 -0.904 1.00 97.06 203 PRO A N 1
ATOM 1450 C CA . PRO A 1 203 ? -11.240 -4.109 0.479 1.00 97.06 203 PRO A CA 1
ATOM 1451 C C . PRO A 1 203 ? -10.027 -3.394 1.079 1.00 97.06 203 PRO A C 1
ATOM 1453 O O . PRO A 1 203 ? -8.921 -3.413 0.554 1.00 97.06 203 PRO A O 1
ATOM 1456 N N . GLY A 1 204 ? -10.265 -2.798 2.247 1.00 97.69 204 GLY A N 1
ATOM 1457 C CA . GLY A 1 204 ? -9.218 -2.506 3.217 1.00 97.69 204 GLY A CA 1
ATOM 1458 C C . GLY A 1 204 ? -8.220 -1.408 2.845 1.00 97.69 204 GLY A C 1
ATOM 1459 O O . GLY A 1 204 ? -8.326 -0.733 1.818 1.00 97.69 204 GLY A O 1
ATOM 1460 N N . LEU A 1 205 ? -7.253 -1.209 3.751 1.00 97.94 205 LEU A N 1
ATOM 1461 C CA . LEU A 1 205 ? -6.257 -0.124 3.741 1.00 97.94 205 LEU A CA 1
ATOM 1462 C C . LEU A 1 205 ? -5.478 0.007 2.432 1.00 97.94 205 LEU A C 1
ATOM 1464 O O . LEU A 1 205 ? -5.066 1.112 2.077 1.00 97.94 205 LEU A O 1
ATOM 1468 N N . MET A 1 206 ? -5.240 -1.115 1.758 1.00 98.25 206 MET A N 1
ATOM 1469 C CA . MET A 1 206 ? -4.445 -1.179 0.537 1.00 98.25 206 MET A CA 1
ATOM 1470 C C . MET A 1 206 ? -5.301 -1.401 -0.715 1.00 98.25 206 MET A C 1
ATOM 1472 O O . MET A 1 206 ? -4.723 -1.583 -1.784 1.00 98.25 206 MET A O 1
ATOM 1476 N N . GLN A 1 207 ? -6.640 -1.376 -0.596 1.00 97.12 207 GLN A N 1
ATOM 1477 C CA . GLN A 1 207 ? -7.584 -1.621 -1.698 1.00 97.12 207 GLN A CA 1
ATOM 1478 C C . GLN A 1 207 ? -7.176 -2.842 -2.539 1.00 97.12 207 GLN A C 1
ATOM 1480 O O . GLN A 1 207 ? -7.168 -2.799 -3.769 1.00 97.12 207 GLN A O 1
ATOM 1485 N N . ASP A 1 208 ? -6.766 -3.912 -1.864 1.00 95.62 208 ASP A N 1
ATOM 1486 C CA . ASP A 1 208 ? -6.113 -5.058 -2.484 1.00 95.62 208 ASP A CA 1
ATOM 1487 C C . ASP A 1 208 ? -7.106 -5.940 -3.259 1.00 95.62 208 ASP A C 1
ATOM 1489 O O . ASP A 1 208 ? -8.291 -5.984 -2.960 1.00 95.62 208 ASP A O 1
ATOM 1493 N N . SER A 1 209 ? -6.657 -6.628 -4.308 1.00 92.88 209 SER A N 1
ATOM 1494 C CA . SER A 1 209 ? -7.547 -7.404 -5.189 1.00 92.88 209 SER A CA 1
ATOM 1495 C C . SER A 1 209 ? -8.078 -8.657 -4.482 1.00 92.88 209 SER A C 1
ATOM 1497 O O . SER A 1 209 ? -7.335 -9.597 -4.202 1.00 92.88 209 SER A O 1
ATOM 1499 N N . ASN A 1 210 ? -9.391 -8.712 -4.251 1.00 92.69 210 ASN A N 1
ATOM 1500 C CA . ASN A 1 210 ? -10.095 -9.824 -3.603 1.00 92.69 210 ASN A CA 1
ATOM 1501 C C . ASN A 1 210 ? -9.581 -10.190 -2.200 1.00 92.69 210 ASN A C 1
ATOM 1503 O O . ASN A 1 210 ? -9.695 -11.351 -1.793 1.00 92.69 210 ASN A O 1
ATOM 1507 N N . GLY A 1 211 ? -9.085 -9.210 -1.441 1.00 94.94 211 GLY A N 1
ATOM 1508 C CA . GLY A 1 211 ? -8.796 -9.385 -0.020 1.00 94.94 211 GLY A CA 1
ATOM 1509 C C . GLY A 1 211 ? -9.988 -9.866 0.785 1.00 94.94 211 GLY A C 1
ATOM 1510 O O . GLY A 1 211 ? -11.148 -9.806 0.354 1.00 94.94 211 GLY A O 1
ATOM 1511 N N . VAL A 1 212 ? -9.718 -10.305 2.007 1.00 95.69 212 VAL A N 1
ATOM 1512 C CA . VAL A 1 212 ? -10.760 -10.787 2.921 1.00 95.69 212 VAL A CA 1
ATOM 1513 C C . VAL A 1 212 ? -10.955 -9.857 4.111 1.00 95.69 212 VAL A C 1
ATOM 1515 O O . VAL A 1 212 ? -12.062 -9.814 4.646 1.00 95.69 212 VAL A O 1
ATOM 1518 N N . HIS A 1 213 ? -9.940 -9.069 4.466 1.00 98.25 213 HIS A N 1
ATOM 1519 C CA . HIS A 1 213 ? -9.969 -8.197 5.637 1.00 98.25 213 HIS A CA 1
ATOM 1520 C C . HIS A 1 213 ? -10.480 -6.794 5.309 1.00 98.25 213 HIS A C 1
ATOM 1522 O O . HIS A 1 213 ? -10.098 -6.186 4.310 1.00 98.25 213 HIS A O 1
ATOM 1528 N N . THR A 1 214 ? -11.363 -6.262 6.153 1.00 98.25 214 THR A N 1
ATOM 1529 C CA . THR A 1 214 ? -11.907 -4.905 6.018 1.00 98.25 214 THR A CA 1
ATOM 1530 C C . THR A 1 214 ? -12.677 -4.473 7.259 1.00 98.25 214 THR A C 1
ATOM 1532 O O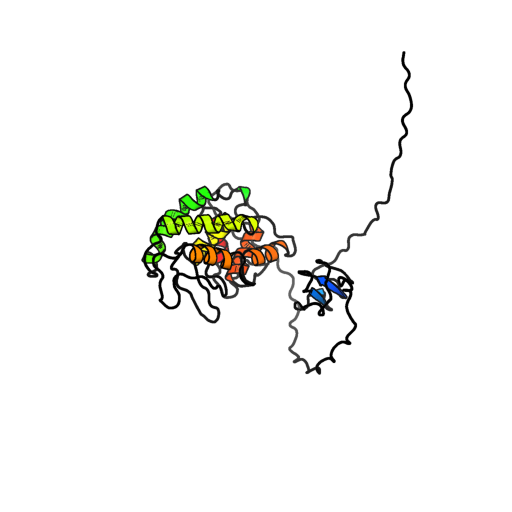 . THR A 1 214 ? -13.442 -5.230 7.857 1.00 98.25 214 THR A O 1
ATOM 1535 N N . CYS A 1 215 ? -12.569 -3.191 7.600 1.00 98.38 215 CYS A N 1
ATOM 1536 C CA . CYS A 1 215 ? -13.413 -2.566 8.618 1.00 98.38 215 CYS A CA 1
ATOM 1537 C C . CYS A 1 215 ? -14.574 -1.755 8.033 1.00 98.38 215 CYS A C 1
ATOM 1539 O O . CYS A 1 215 ? -15.293 -1.104 8.789 1.00 98.38 215 CYS A O 1
ATOM 1541 N N . ASN A 1 216 ? -14.780 -1.781 6.716 1.00 97.38 216 ASN A N 1
ATOM 1542 C CA . ASN A 1 216 ? -15.922 -1.144 6.071 1.00 97.38 216 ASN A CA 1
ATOM 1543 C C . ASN A 1 216 ? -16.315 -1.905 4.801 1.00 97.38 216 ASN A C 1
ATOM 1545 O O . ASN A 1 216 ? -15.753 -1.690 3.722 1.00 97.38 216 ASN A O 1
ATOM 1549 N N . ASP A 1 217 ? -17.307 -2.784 4.931 1.00 94.50 217 ASP A N 1
ATOM 1550 C CA . ASP A 1 217 ? -17.872 -3.530 3.807 1.00 94.50 217 ASP A CA 1
ATOM 1551 C C . ASP A 1 217 ? -19.350 -3.201 3.631 1.00 94.50 217 ASP A C 1
ATOM 1553 O O . ASP A 1 217 ? -20.144 -3.352 4.561 1.00 94.50 217 ASP A O 1
ATOM 1557 N N . ALA A 1 218 ? -19.720 -2.722 2.444 1.00 84.69 218 ALA A N 1
ATOM 1558 C CA . ALA A 1 218 ? -21.094 -2.359 2.095 1.00 84.69 218 ALA A CA 1
ATOM 1559 C C . ALA A 1 218 ? -21.818 -1.484 3.153 1.00 84.69 218 ALA A C 1
ATOM 1561 O O . ALA A 1 218 ? -23.023 -1.622 3.368 1.00 84.69 218 ALA A O 1
ATOM 1562 N N . GLY A 1 219 ? -21.092 -0.580 3.826 1.00 79.06 219 GLY A N 1
ATOM 1563 C CA . GLY A 1 219 ? -21.630 0.308 4.866 1.00 79.06 219 GLY A CA 1
ATOM 1564 C C . GLY A 1 219 ? -21.704 -0.303 6.272 1.00 79.06 219 GLY A C 1
ATOM 1565 O O . GLY A 1 219 ? -22.089 0.387 7.216 1.00 79.06 219 GLY A O 1
ATOM 1566 N N . SER A 1 220 ? -21.304 -1.565 6.444 1.00 92.81 220 SER A N 1
ATOM 1567 C CA . SER A 1 220 ? -21.057 -2.164 7.756 1.00 92.81 220 SER A CA 1
ATOM 1568 C C . SER A 1 220 ? -19.678 -1.738 8.255 1.00 92.81 220 SER A C 1
ATOM 1570 O O . SER A 1 220 ? -18.666 -2.366 7.942 1.00 92.81 220 SER A O 1
ATOM 1572 N N . VAL A 1 221 ? -19.646 -0.642 9.016 1.00 96.88 221 VAL A N 1
ATOM 1573 C CA . VAL A 1 221 ? -18.412 -0.041 9.537 1.00 96.88 221 VAL A CA 1
ATOM 1574 C C . VAL A 1 221 ? -18.090 -0.574 10.932 1.00 96.88 221 VAL A C 1
ATOM 1576 O O . VAL A 1 221 ? -18.907 -0.477 11.848 1.00 96.88 221 VAL A O 1
ATOM 1579 N N . GLN A 1 222 ? -16.872 -1.082 11.113 1.00 97.88 222 GLN A N 1
ATOM 1580 C CA . GLN A 1 222 ? -16.324 -1.471 12.410 1.00 97.88 222 GLN A CA 1
ATOM 1581 C C . GLN A 1 222 ? -15.679 -0.256 13.097 1.00 97.88 222 GLN A C 1
ATOM 1583 O O . GLN A 1 222 ? -14.894 0.486 12.499 1.00 97.88 222 GLN A O 1
ATOM 1588 N N . ASN A 1 223 ? -16.034 -0.015 14.361 1.00 96.56 223 ASN A N 1
ATOM 1589 C CA . ASN A 1 223 ? -15.470 1.070 15.161 1.00 96.56 223 ASN A CA 1
ATOM 1590 C C . ASN A 1 223 ? -15.444 0.700 16.662 1.00 96.56 223 ASN A C 1
ATOM 1592 O O . ASN A 1 223 ? -16.519 0.629 17.265 1.00 96.56 223 ASN A O 1
ATOM 1596 N N . PRO A 1 224 ? -14.264 0.502 17.286 1.00 97.62 224 PRO A N 1
ATOM 1597 C CA . PRO A 1 224 ? -12.932 0.510 16.670 1.00 97.62 224 PRO A CA 1
ATOM 1598 C C . PRO A 1 224 ? -12.759 -0.605 15.624 1.00 97.62 224 PRO A C 1
ATOM 1600 O O . PRO A 1 224 ? -13.479 -1.603 15.646 1.00 97.62 224 PRO A O 1
ATOM 1603 N N . CYS A 1 225 ? -11.823 -0.418 14.701 1.00 98.50 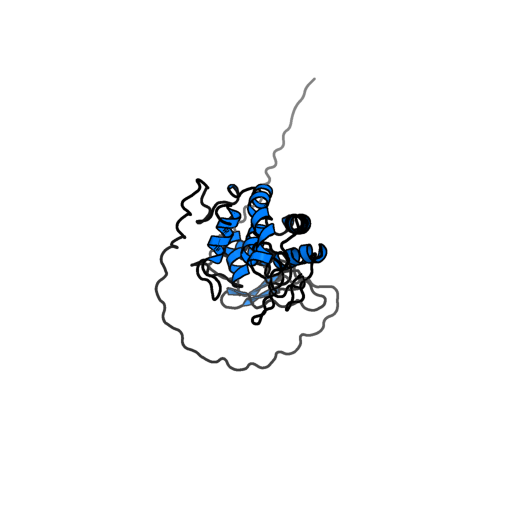225 CYS A N 1
ATOM 1604 C CA . CYS A 1 225 ? -11.378 -1.433 13.759 1.00 98.50 225 CYS A CA 1
ATOM 1605 C C . CYS A 1 225 ? -10.491 -2.451 14.502 1.00 98.50 225 CYS A C 1
ATOM 1607 O O . CYS A 1 225 ? -9.524 -2.044 15.154 1.00 98.50 225 CYS A O 1
ATOM 1609 N N . PRO A 1 226 ? -10.810 -3.759 14.477 1.00 98.44 226 PRO A N 1
ATOM 1610 C CA . PRO A 1 226 ? -10.022 -4.760 15.190 1.00 98.44 226 PRO A CA 1
ATOM 1611 C C . PRO A 1 226 ? -8.563 -4.814 14.718 1.00 98.44 226 PRO A C 1
ATOM 1613 O O . PRO A 1 226 ? -8.278 -4.715 13.527 1.00 98.44 226 PRO A O 1
ATOM 1616 N N . ALA A 1 227 ? -7.631 -5.048 15.645 1.00 97.94 227 ALA A N 1
ATOM 1617 C CA . ALA A 1 227 ? -6.201 -5.134 15.329 1.00 97.94 227 ALA A CA 1
ATOM 1618 C C . ALA A 1 227 ? -5.873 -6.255 14.322 1.00 97.94 227 ALA A C 1
ATOM 1620 O O . ALA A 1 227 ? -4.994 -6.090 13.474 1.00 97.94 227 ALA A O 1
ATOM 1621 N N . ASP A 1 228 ? -6.599 -7.374 14.399 1.00 98.19 228 ASP A N 1
ATOM 1622 C CA . ASP A 1 228 ? -6.446 -8.500 13.474 1.00 98.19 228 ASP A CA 1
ATOM 1623 C C . ASP A 1 228 ? -6.919 -8.128 12.060 1.00 98.19 228 ASP A C 1
ATOM 1625 O O . ASP A 1 228 ? -6.252 -8.480 11.093 1.00 98.19 228 ASP A O 1
ATOM 1629 N N . GLU A 1 229 ? -7.989 -7.333 11.931 1.00 98.56 229 GLU A N 1
ATOM 1630 C CA . GLU A 1 229 ? -8.425 -6.786 10.636 1.00 98.56 229 GLU A CA 1
ATOM 1631 C C . GLU A 1 229 ? -7.379 -5.822 10.070 1.00 98.56 229 GLU A C 1
ATOM 1633 O O . GLU A 1 229 ? -7.047 -5.896 8.893 1.00 98.56 229 GLU A O 1
ATOM 1638 N N . ILE A 1 230 ? -6.793 -4.949 10.899 1.00 98.88 230 ILE A N 1
ATOM 1639 C CA . ILE A 1 230 ? -5.725 -4.031 10.463 1.00 98.88 230 ILE A CA 1
ATOM 1640 C C . ILE A 1 230 ? -4.497 -4.796 9.971 1.00 98.88 230 ILE A C 1
ATOM 1642 O O . ILE A 1 230 ? -3.939 -4.471 8.922 1.00 98.88 230 ILE A O 1
ATOM 1646 N N . THR A 1 231 ? -4.091 -5.827 10.710 1.00 98.69 231 THR A N 1
ATOM 1647 C CA . THR A 1 231 ? -2.966 -6.686 10.329 1.00 98.69 231 THR A CA 1
ATOM 1648 C C . THR A 1 231 ? -3.269 -7.441 9.039 1.00 98.69 231 THR A C 1
ATOM 1650 O O . THR A 1 231 ? -2.431 -7.478 8.138 1.00 98.69 231 THR A O 1
ATOM 1653 N N . GLY A 1 232 ? -4.480 -7.986 8.929 1.00 98.56 232 GLY A N 1
ATOM 1654 C CA . GLY A 1 232 ? -4.956 -8.701 7.755 1.00 98.56 232 GLY A CA 1
ATOM 1655 C C . GLY A 1 232 ? -5.028 -7.828 6.503 1.00 98.56 232 GLY A C 1
ATOM 1656 O O . GLY A 1 232 ? -4.518 -8.234 5.469 1.00 98.56 232 GLY A O 1
ATOM 1657 N N . MET A 1 233 ? -5.536 -6.593 6.599 1.00 98.75 233 MET A N 1
ATOM 1658 C CA . MET A 1 233 ? -5.596 -5.649 5.469 1.00 98.75 233 MET A CA 1
ATOM 1659 C C . MET A 1 233 ? -4.209 -5.340 4.882 1.00 98.75 233 MET A C 1
ATOM 1661 O O . MET A 1 233 ? -4.066 -5.164 3.676 1.00 98.75 233 MET A O 1
ATOM 1665 N N . ILE A 1 234 ? -3.174 -5.263 5.725 1.00 98.81 234 ILE A N 1
ATOM 1666 C CA . ILE A 1 234 ? -1.795 -5.080 5.253 1.00 98.81 234 ILE A CA 1
ATOM 1667 C C . ILE A 1 234 ? -1.230 -6.386 4.675 1.00 98.81 234 ILE A C 1
ATOM 1669 O O . ILE A 1 234 ? -0.557 -6.363 3.646 1.00 98.81 234 ILE A O 1
ATOM 1673 N N . ALA A 1 235 ? -1.492 -7.529 5.314 1.00 98.31 235 ALA A N 1
ATOM 1674 C CA . ALA A 1 235 ? -1.020 -8.828 4.838 1.00 98.31 235 ALA A CA 1
ATOM 1675 C C . ALA A 1 235 ? -1.617 -9.202 3.470 1.00 98.31 235 ALA A C 1
ATOM 1677 O O . ALA A 1 235 ? -0.880 -9.694 2.607 1.00 98.31 235 ALA A O 1
ATOM 1678 N N . ASP A 1 236 ? -2.906 -8.916 3.264 1.00 98.12 236 ASP A N 1
ATOM 1679 C CA . ASP A 1 236 ? -3.627 -9.148 2.013 1.00 98.12 236 ASP A CA 1
ATOM 1680 C C . ASP A 1 236 ? -2.977 -8.350 0.867 1.00 98.12 236 ASP A C 1
ATOM 1682 O O . ASP A 1 236 ? -2.538 -8.942 -0.118 1.00 98.12 236 ASP A O 1
ATOM 1686 N N . GLY A 1 237 ? -2.762 -7.039 1.032 1.00 98.00 237 GLY A N 1
ATOM 1687 C CA . GLY A 1 237 ? -2.111 -6.213 0.004 1.00 98.00 237 GLY A CA 1
ATOM 1688 C C . GLY A 1 237 ? -0.626 -6.522 -0.235 1.00 98.00 237 GLY A C 1
ATOM 1689 O O . GLY A 1 237 ? -0.122 -6.375 -1.354 1.00 98.00 237 GLY A O 1
ATOM 1690 N N . VAL A 1 238 ? 0.111 -6.972 0.787 1.00 98.31 238 VAL A N 1
ATOM 1691 C CA . VAL A 1 238 ? 1.542 -7.288 0.633 1.00 98.31 238 VAL A CA 1
ATOM 1692 C C . VAL A 1 238 ? 1.773 -8.667 0.016 1.00 98.31 238 VAL A C 1
ATOM 1694 O O . VAL A 1 238 ? 2.666 -8.810 -0.824 1.00 98.31 238 VAL A O 1
ATOM 1697 N N . SER A 1 239 ? 0.999 -9.673 0.423 1.00 95.00 239 SER A N 1
ATOM 1698 C CA . SER A 1 239 ? 1.282 -11.085 0.117 1.00 95.00 239 SER A CA 1
ATOM 1699 C C . SER A 1 239 ? 0.051 -11.966 -0.130 1.00 95.00 239 SER A C 1
ATOM 1701 O O . SER A 1 239 ? 0.209 -13.151 -0.419 1.00 95.00 239 SER A O 1
ATOM 1703 N N . GLY A 1 240 ? -1.163 -11.425 -0.024 1.00 90.56 240 GLY A N 1
ATOM 1704 C CA . GLY A 1 240 ? -2.406 -12.155 -0.268 1.00 90.56 240 GLY A CA 1
ATOM 1705 C C . GLY A 1 240 ? -2.740 -12.276 -1.755 1.00 90.56 240 GLY A C 1
ATOM 1706 O O . GLY A 1 240 ? -2.426 -11.402 -2.555 1.00 90.56 240 GLY A O 1
ATOM 1707 N N . GLY A 1 241 ? -3.377 -13.375 -2.159 1.00 85.88 241 GLY A N 1
ATOM 1708 C CA . GLY A 1 241 ? -3.782 -13.581 -3.557 1.00 85.88 241 GLY A CA 1
ATOM 1709 C C . GLY A 1 241 ? -2.615 -13.586 -4.560 1.00 85.88 241 GLY A C 1
ATOM 1710 O O . GLY A 1 241 ? -1.467 -13.830 -4.195 1.00 85.88 241 GLY A O 1
ATOM 1711 N N . SER A 1 242 ? -2.914 -13.354 -5.843 1.00 80.00 242 SER A N 1
ATOM 1712 C CA . SER A 1 242 ? -1.908 -13.214 -6.914 1.00 80.00 242 SER A CA 1
ATOM 1713 C C . SER A 1 242 ? -1.513 -11.763 -7.197 1.00 80.00 242 SER A C 1
ATOM 1715 O O . SER A 1 242 ? -0.418 -11.508 -7.694 1.00 80.00 242 SER A O 1
ATOM 1717 N N . ASP A 1 243 ? -2.392 -10.817 -6.873 1.00 87.31 243 ASP A N 1
ATOM 1718 C CA . ASP A 1 243 ? -2.271 -9.409 -7.254 1.00 87.31 243 ASP A CA 1
ATOM 1719 C C . ASP A 1 243 ? -1.811 -8.580 -6.044 1.00 87.31 243 ASP A C 1
ATOM 1721 O O . ASP A 1 243 ? -2.504 -7.683 -5.570 1.00 87.31 243 ASP A O 1
ATOM 1725 N N . ASN A 1 244 ? -0.639 -8.923 -5.507 1.00 94.62 244 ASN A N 1
ATOM 1726 C CA . ASN A 1 244 ? -0.058 -8.283 -4.323 1.00 94.62 244 ASN A CA 1
ATOM 1727 C C . ASN A 1 244 ? 1.297 -7.632 -4.601 1.00 94.62 244 ASN A C 1
ATOM 1729 O O . ASN A 1 244 ? 1.935 -7.873 -5.632 1.00 94.62 244 ASN A O 1
ATOM 1733 N N . LEU A 1 245 ? 1.767 -6.816 -3.652 1.00 97.38 245 LEU A N 1
ATOM 1734 C CA . LEU A 1 245 ? 3.034 -6.097 -3.794 1.00 97.38 245 LEU A CA 1
ATOM 1735 C C . LEU A 1 245 ? 4.246 -7.021 -3.935 1.00 97.38 245 LEU A C 1
ATOM 1737 O O . LEU A 1 245 ? 5.147 -6.704 -4.711 1.00 97.38 245 LEU A O 1
ATOM 1741 N N . SER A 1 246 ? 4.297 -8.142 -3.211 1.00 96.25 246 SER A N 1
ATOM 1742 C CA . SER A 1 246 ? 5.430 -9.071 -3.297 1.00 96.25 246 SER A CA 1
ATOM 1743 C C . SER A 1 246 ? 5.547 -9.677 -4.699 1.00 96.25 246 SER A C 1
ATOM 1745 O O . SER A 1 246 ? 6.627 -9.669 -5.293 1.00 96.25 246 SER A O 1
ATOM 1747 N N . SER A 1 247 ? 4.422 -10.102 -5.275 1.00 93.94 247 SER A N 1
ATOM 1748 C CA . SER A 1 247 ? 4.347 -10.647 -6.634 1.00 93.94 247 SER A CA 1
ATOM 1749 C C . SER A 1 247 ? 4.655 -9.575 -7.680 1.00 93.94 247 SER A C 1
ATOM 1751 O O . SER A 1 247 ? 5.451 -9.812 -8.587 1.00 93.94 247 SER A O 1
ATOM 1753 N N . ALA A 1 248 ? 4.109 -8.366 -7.522 1.00 94.38 248 ALA A N 1
ATOM 1754 C CA . ALA A 1 248 ? 4.401 -7.230 -8.396 1.00 94.38 248 ALA A CA 1
ATOM 1755 C C . ALA A 1 248 ? 5.897 -6.870 -8.402 1.00 94.38 248 ALA A C 1
ATOM 1757 O O . ALA A 1 248 ? 6.479 -6.629 -9.463 1.00 94.38 248 ALA A O 1
ATOM 1758 N N . LEU A 1 249 ? 6.541 -6.879 -7.232 1.00 94.00 249 LEU A N 1
ATOM 1759 C CA . LEU A 1 249 ? 7.972 -6.619 -7.104 1.00 94.00 249 LEU A CA 1
ATOM 1760 C C . LEU A 1 249 ? 8.813 -7.747 -7.713 1.00 94.00 249 LEU A C 1
ATOM 1762 O O . LEU A 1 249 ? 9.780 -7.465 -8.419 1.00 94.00 249 LEU A O 1
ATOM 1766 N N . ALA A 1 250 ? 8.420 -9.006 -7.508 1.00 91.88 250 ALA A N 1
ATOM 1767 C CA . ALA A 1 250 ? 9.082 -10.151 -8.127 1.00 91.88 250 ALA A CA 1
ATOM 1768 C C . ALA A 1 250 ? 8.997 -10.101 -9.664 1.00 91.88 250 ALA A C 1
ATOM 1770 O O . ALA A 1 250 ? 9.996 -10.345 -10.341 1.00 91.88 250 ALA A O 1
ATOM 1771 N N . ILE A 1 251 ? 7.841 -9.719 -10.225 1.00 88.75 251 ILE A N 1
ATOM 1772 C CA . ILE A 1 251 ? 7.671 -9.507 -11.672 1.00 88.75 251 ILE A CA 1
ATOM 1773 C C . ILE A 1 251 ? 8.591 -8.385 -12.163 1.00 88.75 251 ILE A C 1
ATOM 1775 O O . ILE A 1 251 ? 9.274 -8.555 -13.173 1.00 88.75 251 ILE A O 1
ATOM 1779 N N . ALA A 1 252 ? 8.643 -7.254 -11.453 1.00 88.12 252 ALA A N 1
ATOM 1780 C CA . ALA A 1 252 ? 9.495 -6.126 -11.821 1.00 88.12 252 ALA A CA 1
ATOM 1781 C C . ALA A 1 252 ? 10.985 -6.510 -11.846 1.00 88.12 252 ALA A C 1
ATOM 1783 O O . ALA A 1 252 ? 11.683 -6.222 -12.818 1.00 88.12 252 ALA A O 1
ATOM 1784 N N . GLN A 1 253 ? 11.458 -7.210 -10.814 1.00 84.94 253 GLN A N 1
ATOM 1785 C CA . GLN A 1 253 ? 12.847 -7.671 -10.708 1.00 84.94 253 GLN A CA 1
ATOM 1786 C C . GLN A 1 253 ? 13.175 -8.762 -11.739 1.00 84.94 253 GLN A C 1
ATOM 1788 O O . GLN A 1 253 ? 14.282 -8.812 -12.267 1.00 84.94 253 GLN A O 1
ATOM 1793 N N . GLY A 1 254 ? 12.201 -9.609 -12.083 1.00 80.44 254 GLY A N 1
ATOM 1794 C CA . GLY A 1 254 ? 12.339 -10.634 -13.118 1.00 80.44 254 GLY A CA 1
ATOM 1795 C C . GLY A 1 254 ? 12.276 -10.113 -14.560 1.00 80.44 254 GLY A C 1
ATOM 1796 O O . GLY A 1 254 ? 12.547 -10.878 -15.488 1.00 80.44 254 GLY A O 1
ATOM 1797 N N . ALA A 1 255 ? 11.915 -8.844 -14.778 1.00 71.44 255 ALA A N 1
ATOM 1798 C CA . ALA A 1 255 ? 11.771 -8.272 -16.114 1.00 71.44 255 ALA A CA 1
ATOM 1799 C C . ALA A 1 255 ? 13.123 -8.175 -16.861 1.00 71.44 255 ALA A C 1
ATOM 1801 O O . ALA A 1 255 ? 14.181 -8.037 -16.232 1.00 71.44 255 ALA A O 1
ATOM 1802 N N . PRO A 1 256 ? 13.122 -8.198 -18.214 1.00 54.47 256 PRO A N 1
ATOM 1803 C CA . PRO A 1 256 ? 14.329 -7.984 -19.007 1.00 54.47 256 PRO A CA 1
ATOM 1804 C C . PRO A 1 256 ? 15.024 -6.689 -18.576 1.00 54.47 256 PRO A C 1
ATOM 1806 O O . PRO A 1 256 ? 14.376 -5.653 -18.433 1.00 54.47 256 PRO A O 1
ATOM 1809 N N . ASN A 1 257 ? 16.343 -6.760 -18.381 1.00 60.53 257 ASN A N 1
ATOM 1810 C CA . ASN A 1 257 ? 17.213 -5.743 -17.767 1.00 60.53 257 ASN A CA 1
ATOM 1811 C C . ASN A 1 257 ? 17.321 -5.769 -16.234 1.00 60.53 257 ASN A C 1
ATOM 1813 O O . ASN A 1 257 ? 18.074 -4.948 -15.716 1.00 60.53 257 ASN A O 1
ATOM 1817 N N . ASN A 1 258 ? 16.673 -6.720 -15.541 1.00 52.72 258 ASN A N 1
ATOM 1818 C CA . ASN A 1 258 ? 16.745 -6.893 -14.083 1.00 52.72 258 ASN A CA 1
ATOM 1819 C C . ASN A 1 258 ? 16.523 -5.548 -13.389 1.00 52.72 258 ASN A C 1
ATOM 1821 O O . ASN A 1 258 ? 17.469 -4.915 -12.920 1.00 52.72 258 ASN A O 1
ATOM 1825 N N . LEU A 1 259 ? 15.292 -5.040 -13.461 1.00 69.88 259 LEU A N 1
ATOM 1826 C CA . LEU A 1 259 ? 14.982 -3.718 -12.939 1.00 69.88 259 LEU A CA 1
ATOM 1827 C C . LEU A 1 259 ? 15.228 -3.732 -11.430 1.00 69.88 259 LEU A C 1
ATOM 1829 O O . LEU A 1 259 ? 14.475 -4.354 -10.691 1.00 69.88 259 LEU A O 1
ATOM 1833 N N . GLN A 1 260 ? 16.292 -3.057 -10.996 1.00 73.62 260 GLN A N 1
ATOM 1834 C CA . GLN A 1 260 ? 16.687 -2.972 -9.593 1.00 73.62 260 GLN A CA 1
ATOM 1835 C C . GLN A 1 260 ? 16.348 -1.606 -8.994 1.00 73.62 260 GLN A C 1
ATOM 1837 O O . GLN A 1 260 ? 15.983 -0.646 -9.685 1.00 73.62 260 GLN A O 1
ATOM 1842 N N . ASP A 1 261 ? 16.515 -1.529 -7.676 1.00 84.06 261 ASP A N 1
ATOM 1843 C CA . ASP A 1 261 ? 16.394 -0.316 -6.879 1.00 84.06 261 ASP A CA 1
ATOM 1844 C C . ASP A 1 261 ? 15.028 0.372 -7.053 1.00 84.06 261 ASP A C 1
ATOM 1846 O O . ASP A 1 261 ? 14.000 -0.278 -7.245 1.00 84.06 261 ASP A O 1
ATOM 1850 N N . ALA A 1 262 ? 14.996 1.705 -6.983 1.00 88.56 262 ALA A N 1
ATOM 1851 C CA . ALA A 1 262 ? 13.768 2.497 -7.016 1.00 88.56 262 ALA A CA 1
ATOM 1852 C C . ALA A 1 262 ? 12.912 2.257 -8.272 1.00 88.56 262 ALA A C 1
ATOM 1854 O O . ALA A 1 262 ? 11.695 2.423 -8.221 1.00 88.56 262 ALA A O 1
ATOM 1855 N N . PHE A 1 263 ? 13.524 1.845 -9.385 1.00 89.19 263 PHE A N 1
ATOM 1856 C CA . PHE A 1 263 ? 12.790 1.566 -10.614 1.00 89.19 263 PHE A CA 1
ATOM 1857 C C . PHE A 1 263 ? 11.955 0.282 -10.509 1.00 89.19 263 PHE A C 1
ATOM 1859 O O . PHE A 1 263 ? 10.821 0.267 -10.977 1.00 89.19 263 PHE A O 1
ATOM 1866 N N . ALA A 1 264 ? 12.455 -0.753 -9.821 1.00 91.81 264 ALA A N 1
ATOM 1867 C CA . ALA A 1 264 ? 11.693 -1.975 -9.546 1.00 91.81 264 ALA A CA 1
ATOM 1868 C C . ALA A 1 264 ? 10.397 -1.665 -8.785 1.00 91.81 264 ALA A C 1
ATOM 1870 O O . ALA A 1 264 ? 9.323 -2.142 -9.139 1.00 91.81 264 ALA A O 1
ATOM 1871 N N . PHE A 1 265 ? 10.495 -0.800 -7.773 1.00 95.31 265 PHE A N 1
ATOM 1872 C CA . PHE A 1 265 ? 9.353 -0.350 -6.978 1.00 95.31 265 PHE A CA 1
ATOM 1873 C C . PHE A 1 265 ? 8.377 0.512 -7.787 1.00 95.31 265 PHE A C 1
ATOM 1875 O O . PHE A 1 265 ? 7.167 0.370 -7.630 1.00 95.31 265 PHE A O 1
ATOM 1882 N N . ALA A 1 266 ? 8.873 1.352 -8.699 1.00 94.31 266 ALA A N 1
ATOM 1883 C CA . ALA A 1 266 ? 8.021 2.120 -9.605 1.00 94.31 266 ALA A CA 1
ATOM 1884 C C . ALA A 1 266 ? 7.212 1.211 -10.550 1.00 94.31 266 ALA A C 1
ATOM 1886 O O . ALA A 1 266 ? 6.014 1.423 -10.745 1.00 94.31 266 ALA A O 1
ATOM 1887 N N . VAL A 1 267 ? 7.841 0.164 -11.096 1.00 93.19 267 VAL A N 1
ATOM 1888 C CA . VAL A 1 267 ? 7.148 -0.852 -11.904 1.00 93.19 267 VAL A CA 1
ATOM 1889 C C . VAL A 1 267 ? 6.167 -1.659 -11.055 1.00 93.19 267 VAL A C 1
ATOM 1891 O O . VAL A 1 267 ? 5.025 -1.846 -11.467 1.00 93.19 267 VAL A O 1
ATOM 1894 N N . ALA A 1 268 ? 6.563 -2.075 -9.850 1.00 95.75 268 ALA A N 1
ATOM 1895 C CA . ALA A 1 268 ? 5.686 -2.789 -8.928 1.00 95.75 268 ALA A CA 1
ATOM 1896 C C . ALA A 1 268 ? 4.437 -1.965 -8.573 1.00 95.75 268 ALA A C 1
ATOM 1898 O O . ALA A 1 268 ? 3.336 -2.505 -8.570 1.00 95.75 268 ALA A O 1
ATOM 1899 N N . ALA A 1 269 ? 4.578 -0.650 -8.363 1.00 96.44 269 ALA A N 1
ATOM 1900 C CA . ALA A 1 269 ? 3.447 0.251 -8.138 1.00 96.44 269 ALA A CA 1
ATOM 1901 C C . ALA A 1 269 ? 2.485 0.273 -9.338 1.00 96.44 269 ALA A C 1
ATOM 1903 O O . ALA A 1 269 ? 1.270 0.234 -9.158 1.00 96.44 269 ALA A O 1
ATOM 1904 N N . ARG A 1 270 ? 3.009 0.290 -10.573 1.00 94.75 270 ARG A N 1
ATOM 1905 C CA . ARG A 1 270 ? 2.174 0.205 -11.782 1.00 94.75 270 ARG A CA 1
ATOM 1906 C C . ARG A 1 270 ? 1.439 -1.133 -11.865 1.00 94.75 270 ARG A C 1
ATOM 1908 O O . ARG A 1 270 ? 0.237 -1.136 -12.109 1.00 94.75 270 ARG A O 1
ATOM 1915 N N . ILE A 1 271 ? 2.134 -2.245 -11.634 1.00 93.44 271 ILE A N 1
ATOM 1916 C CA . ILE A 1 271 ? 1.525 -3.582 -11.659 1.00 93.44 271 ILE A CA 1
ATOM 1917 C C . ILE A 1 271 ? 0.439 -3.695 -10.585 1.00 93.44 271 ILE A C 1
ATOM 1919 O O . ILE A 1 271 ? -0.644 -4.173 -10.891 1.00 93.44 271 ILE A O 1
ATOM 1923 N N . TYR A 1 272 ? 0.681 -3.201 -9.370 1.00 94.94 272 TYR A N 1
ATOM 1924 C CA . TYR A 1 272 ? -0.321 -3.204 -8.303 1.00 94.94 272 TYR A CA 1
ATOM 1925 C C . TYR A 1 272 ? -1.584 -2.414 -8.695 1.00 94.94 272 TYR A C 1
ATOM 1927 O O . TYR A 1 272 ? -2.699 -2.869 -8.474 1.00 94.94 272 TYR A O 1
ATOM 1935 N N . ASN A 1 273 ? -1.425 -1.263 -9.357 1.00 93.50 273 ASN A N 1
ATOM 1936 C CA . ASN A 1 273 ? -2.546 -0.408 -9.761 1.00 93.50 273 ASN A CA 1
ATOM 1937 C C . ASN A 1 273 ? -3.319 -0.887 -11.003 1.00 93.50 273 ASN A C 1
ATOM 1939 O O . ASN A 1 273 ? -4.503 -0.578 -11.162 1.00 93.50 273 ASN A O 1
ATOM 1943 N N . SER A 1 274 ? -2.638 -1.549 -11.935 1.00 87.19 274 SER A N 1
ATOM 1944 C CA . SER A 1 274 ? -3.161 -1.812 -13.284 1.00 87.19 274 SER A CA 1
ATOM 1945 C C . SER A 1 274 ? -3.132 -3.294 -13.673 1.00 87.19 274 SER A C 1
ATOM 1947 O O . SER A 1 274 ? -3.493 -3.639 -14.797 1.00 87.19 274 SER A O 1
ATOM 1949 N N . GLY A 1 275 ? -2.639 -4.174 -12.798 1.00 88.31 275 GLY A N 1
ATOM 1950 C CA . GLY A 1 275 ? -2.404 -5.601 -13.061 1.00 88.31 275 GLY A CA 1
ATOM 1951 C C . GLY A 1 275 ? -1.281 -5.892 -14.070 1.00 88.31 275 GLY A C 1
ATOM 1952 O O . GLY A 1 275 ? -0.941 -7.044 -14.317 1.00 88.31 275 GLY A O 1
ATOM 1953 N N . SER A 1 276 ? -0.707 -4.861 -14.691 1.00 87.62 276 SER A N 1
ATOM 1954 C CA . SER A 1 276 ? 0.306 -4.955 -15.746 1.00 87.62 276 SER A CA 1
ATOM 1955 C C . SER A 1 276 ? 1.045 -3.623 -15.891 1.00 87.62 276 SER A C 1
ATOM 1957 O O . SER A 1 276 ? 0.688 -2.637 -15.246 1.00 87.62 276 SER A O 1
ATOM 1959 N N . PHE A 1 277 ? 2.086 -3.579 -16.724 1.00 88.50 277 PHE A N 1
ATOM 1960 C CA . PHE A 1 277 ? 2.817 -2.349 -17.018 1.00 88.50 277 PHE A CA 1
ATOM 1961 C C . PHE A 1 277 ? 3.260 -2.296 -18.481 1.00 88.50 277 PHE A C 1
ATOM 1963 O O . PHE A 1 277 ? 3.485 -3.327 -19.115 1.00 88.50 277 PHE A O 1
ATOM 1970 N N . ASP A 1 278 ? 3.411 -1.078 -18.996 1.00 84.25 278 ASP A N 1
ATOM 1971 C CA . ASP A 1 278 ? 4.051 -0.814 -20.279 1.00 84.25 278 ASP A CA 1
ATOM 1972 C C . ASP A 1 278 ? 5.533 -0.482 -20.022 1.00 84.25 278 ASP A C 1
ATOM 1974 O O . ASP A 1 278 ? 5.828 0.536 -19.385 1.00 84.25 278 ASP A O 1
ATOM 1978 N N . PRO A 1 279 ? 6.488 -1.314 -20.477 1.00 77.75 279 PRO A N 1
ATOM 1979 C CA . PRO A 1 279 ? 7.911 -1.082 -20.232 1.00 77.75 279 PRO A CA 1
ATOM 1980 C C . PRO A 1 279 ? 8.443 0.179 -20.929 1.00 77.75 279 PRO A C 1
ATOM 1982 O O . PRO A 1 279 ? 9.535 0.638 -20.593 1.00 77.75 279 PRO A O 1
ATOM 1985 N N . SER A 1 280 ? 7.707 0.730 -21.899 1.00 78.62 280 SER A N 1
ATOM 1986 C CA . SER A 1 280 ? 8.080 1.951 -22.616 1.00 78.62 280 SER A CA 1
ATOM 1987 C C . SER A 1 280 ? 7.516 3.229 -21.988 1.00 78.62 280 SER A C 1
ATOM 1989 O O . SER A 1 280 ? 8.076 4.303 -22.216 1.00 78.62 280 SER A O 1
ATOM 1991 N N . ASP A 1 281 ? 6.46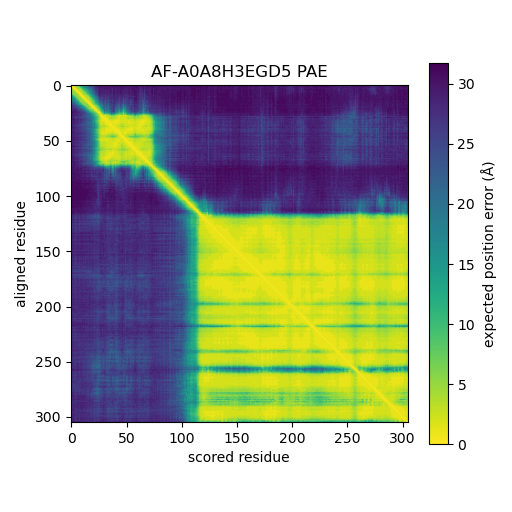4 3.123 -21.169 1.00 81.25 281 ASP A N 1
ATOM 1992 C CA . ASP A 1 281 ? 5.810 4.2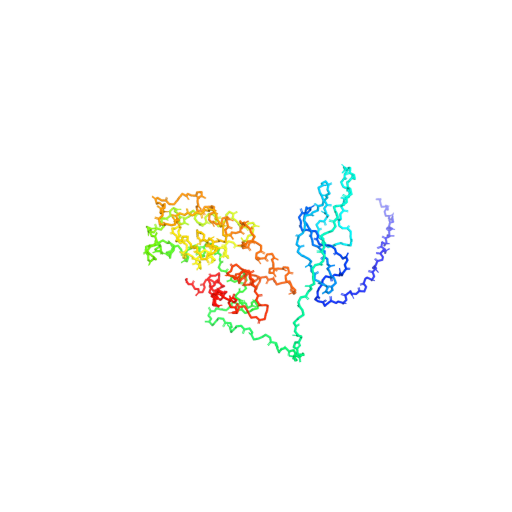64 -20.526 1.00 81.25 281 ASP A CA 1
ATOM 1993 C C . ASP A 1 281 ? 5.080 3.867 -19.228 1.00 81.25 281 ASP A C 1
ATOM 1995 O O . ASP A 1 281 ? 3.939 3.412 -19.241 1.00 81.25 281 ASP A O 1
ATOM 1999 N N . LEU A 1 282 ? 5.694 4.121 -18.067 1.00 84.06 282 LEU A N 1
ATOM 2000 C CA . LEU A 1 282 ? 5.052 3.870 -16.766 1.00 84.06 282 LEU A CA 1
ATOM 2001 C C . LEU A 1 282 ? 3.890 4.827 -16.446 1.00 84.06 282 LEU A C 1
ATOM 2003 O O . LEU A 1 282 ? 3.110 4.555 -15.522 1.00 84.06 282 LEU A O 1
ATOM 2007 N N . ASN A 1 283 ? 3.740 5.920 -17.202 1.00 82.12 283 ASN A N 1
ATOM 2008 C CA . ASN A 1 283 ? 2.580 6.806 -17.105 1.00 82.12 283 ASN A CA 1
ATOM 2009 C C . ASN A 1 283 ? 1.387 6.284 -17.910 1.00 82.12 283 ASN A C 1
ATOM 2011 O O . ASN A 1 283 ? 0.271 6.783 -17.727 1.00 82.12 283 ASN A O 1
ATOM 2015 N N . ASN A 1 284 ? 1.583 5.268 -18.756 1.00 80.69 284 ASN A N 1
ATOM 2016 C CA . ASN A 1 284 ? 0.483 4.559 -19.381 1.00 80.69 284 ASN A CA 1
ATOM 2017 C C . ASN A 1 284 ? -0.331 3.858 -18.286 1.00 80.69 284 ASN A C 1
ATOM 2019 O O . ASN A 1 284 ? 0.082 2.857 -17.704 1.00 80.69 284 ASN A O 1
ATOM 2023 N N . GLY A 1 285 ? -1.495 4.432 -17.978 1.00 77.56 285 GLY A N 1
ATOM 2024 C CA . GLY A 1 285 ? -2.363 3.952 -16.908 1.00 77.56 285 GLY A CA 1
ATOM 2025 C C . GLY A 1 285 ? -3.010 2.601 -17.202 1.00 77.56 285 GLY A C 1
ATOM 2026 O O . GLY A 1 285 ? -3.535 1.991 -16.278 1.00 77.56 285 GLY A O 1
ATOM 2027 N N . LEU A 1 286 ? -2.999 2.140 -18.462 1.00 83.00 286 LEU A N 1
ATOM 2028 C CA . LEU A 1 286 ? -3.603 0.870 -18.892 1.00 83.00 286 LEU A CA 1
ATOM 2029 C C . LEU A 1 286 ? -5.064 0.699 -18.425 1.00 83.00 286 LEU A C 1
ATOM 2031 O O . LEU A 1 286 ? -5.508 -0.397 -18.103 1.00 83.00 286 LEU A O 1
ATOM 2035 N N . GLY A 1 287 ? -5.820 1.803 -18.389 1.00 78.88 287 GLY A N 1
ATOM 2036 C CA . GLY A 1 287 ? -7.197 1.850 -17.878 1.00 78.88 287 GLY A CA 1
ATOM 2037 C C . GLY A 1 287 ? -7.329 2.325 -16.424 1.00 78.88 287 GLY A C 1
ATOM 2038 O O . GLY A 1 287 ? -8.434 2.660 -16.007 1.00 78.88 287 GLY A O 1
ATOM 2039 N N . SER A 1 288 ? -6.218 2.437 -15.693 1.00 86.12 288 SER A N 1
ATOM 2040 C CA . SER A 1 288 ? -6.123 2.994 -14.336 1.00 86.12 288 SER A CA 1
ATOM 2041 C C . SER A 1 288 ? -5.526 4.415 -14.325 1.00 86.12 288 SER A C 1
ATOM 2043 O O . SER A 1 288 ? -5.282 5.037 -15.364 1.00 86.12 288 SER A O 1
ATOM 2045 N N . THR A 1 289 ? -5.273 4.954 -13.128 1.00 85.06 289 THR A N 1
ATOM 2046 C CA . THR A 1 289 ? -4.713 6.296 -12.913 1.00 85.06 289 THR A CA 1
ATOM 2047 C C . THR A 1 289 ? -3.295 6.420 -13.490 1.00 85.06 289 THR A C 1
ATOM 2049 O O . THR A 1 289 ? -2.352 5.760 -13.046 1.00 85.06 289 THR A O 1
ATOM 2052 N N . SER A 1 290 ? -3.107 7.323 -14.456 1.00 83.56 290 SER A N 1
ATOM 2053 C CA . SER A 1 290 ? -1.810 7.549 -15.116 1.00 83.56 290 SER A CA 1
ATOM 2054 C C . SER A 1 290 ? -0.732 8.068 -14.159 1.00 83.56 290 SER A C 1
ATOM 2056 O O . SER A 1 290 ? 0.379 7.552 -14.155 1.00 83.56 290 SER A O 1
ATOM 2058 N N . ALA A 1 291 ? -1.070 9.007 -13.272 1.00 89.50 291 ALA A N 1
ATOM 2059 C CA . ALA A 1 291 ? -0.127 9.615 -12.324 1.00 89.50 291 ALA A CA 1
ATOM 2060 C C . ALA A 1 291 ? 0.228 8.734 -11.105 1.00 89.50 291 ALA A C 1
ATOM 2062 O O . ALA A 1 291 ? 0.976 9.175 -10.235 1.00 89.50 291 ALA A O 1
ATOM 2063 N N . TYR A 1 292 ? -0.311 7.513 -11.011 1.00 92.62 292 TYR A N 1
ATOM 2064 C CA . TYR A 1 292 ? -0.193 6.660 -9.822 1.00 92.62 292 TYR A CA 1
ATOM 2065 C C . TYR A 1 292 ? 1.264 6.411 -9.406 1.00 92.62 292 TYR A C 1
ATOM 2067 O O . TYR A 1 292 ? 1.633 6.632 -8.256 1.00 92.62 292 TYR A O 1
ATOM 2075 N N . VAL A 1 293 ? 2.114 6.019 -10.360 1.00 93.62 293 VAL A N 1
ATOM 2076 C CA . VAL A 1 293 ? 3.526 5.699 -10.098 1.00 93.62 293 VAL A CA 1
ATOM 2077 C C . VAL A 1 293 ? 4.275 6.915 -9.564 1.00 93.62 293 VAL A C 1
ATOM 2079 O O . VAL A 1 293 ? 4.956 6.823 -8.548 1.00 93.62 293 VAL A O 1
ATOM 2082 N N . GLU A 1 294 ? 4.130 8.069 -10.216 1.00 90.75 294 GLU A N 1
ATOM 2083 C CA . GLU A 1 294 ? 4.783 9.304 -9.780 1.00 90.75 294 GLU A CA 1
ATOM 2084 C C . GLU A 1 294 ? 4.349 9.690 -8.361 1.00 90.75 294 GLU A C 1
ATOM 2086 O O . GLU A 1 294 ? 5.187 10.012 -7.518 1.00 90.75 294 GLU A O 1
ATOM 2091 N N . GLN A 1 295 ? 3.051 9.609 -8.069 1.00 92.75 295 GLN A N 1
ATOM 2092 C CA . GLN A 1 295 ? 2.518 9.936 -6.752 1.00 92.75 295 GLN A CA 1
ATOM 2093 C C . GLN A 1 295 ? 3.038 8.991 -5.661 1.00 92.75 295 GLN A C 1
ATOM 2095 O O . GLN A 1 295 ? 3.509 9.468 -4.626 1.00 92.75 295 GLN A O 1
ATOM 2100 N N . VAL A 1 296 ? 3.023 7.676 -5.897 1.00 97.31 296 VAL A N 1
ATOM 2101 C CA . VAL A 1 296 ? 3.576 6.686 -4.960 1.00 97.31 296 VAL A CA 1
ATOM 2102 C C . VAL A 1 296 ? 5.063 6.932 -4.740 1.00 97.31 296 VAL A C 1
ATOM 2104 O O . VAL A 1 296 ? 5.498 7.059 -3.597 1.00 97.31 296 VAL A O 1
ATOM 2107 N N . MET A 1 297 ? 5.855 7.077 -5.803 1.00 95.06 297 MET A N 1
ATOM 2108 C CA . MET A 1 297 ? 7.303 7.255 -5.666 1.00 95.06 297 MET A CA 1
ATOM 2109 C C . MET A 1 297 ? 7.665 8.582 -4.986 1.00 95.06 297 MET A C 1
ATOM 2111 O O . MET A 1 297 ? 8.612 8.627 -4.198 1.00 95.06 297 MET A O 1
ATOM 2115 N N . ASN A 1 298 ? 6.875 9.639 -5.190 1.00 92.31 298 ASN A N 1
ATOM 2116 C CA . ASN A 1 298 ? 7.007 10.885 -4.435 1.00 92.31 298 ASN A CA 1
ATOM 2117 C C . ASN A 1 298 ? 6.636 10.711 -2.955 1.00 92.31 298 ASN A C 1
ATOM 2119 O O . ASN A 1 298 ? 7.269 11.330 -2.099 1.00 92.31 298 ASN A O 1
ATOM 2123 N N . ARG A 1 299 ? 5.659 9.862 -2.615 1.00 95.88 299 ARG A N 1
ATOM 2124 C CA . ARG A 1 299 ? 5.337 9.536 -1.216 1.00 95.88 299 ARG A CA 1
ATOM 2125 C C . ARG A 1 299 ? 6.449 8.742 -0.541 1.00 95.88 299 ARG A C 1
ATOM 2127 O O . ARG A 1 299 ? 6.838 9.096 0.574 1.00 95.88 299 ARG A O 1
ATOM 2134 N N . VAL A 1 300 ? 7.010 7.743 -1.222 1.00 96.19 300 VAL A N 1
ATOM 2135 C CA . VAL A 1 300 ? 8.166 6.974 -0.729 1.00 96.19 300 VAL A CA 1
ATOM 2136 C C . VAL A 1 300 ? 9.361 7.892 -0.482 1.00 96.19 300 VAL A C 1
ATOM 2138 O O . VAL A 1 300 ? 10.002 7.807 0.559 1.00 96.19 300 VAL A O 1
ATOM 2141 N N . ALA A 1 301 ? 9.626 8.823 -1.400 1.00 92.12 301 ALA A N 1
ATOM 2142 C CA . ALA A 1 301 ? 10.708 9.797 -1.282 1.00 92.12 301 ALA A CA 1
ATOM 2143 C C . ALA A 1 301 ? 10.439 10.916 -0.256 1.00 92.12 301 ALA A C 1
ATOM 2145 O O . ALA A 1 301 ? 11.281 11.793 -0.067 1.00 92.12 301 ALA A O 1
ATOM 2146 N N . GLY A 1 302 ? 9.265 10.935 0.385 1.00 87.94 302 GLY A N 1
ATOM 2147 C CA . GLY A 1 302 ? 8.890 11.990 1.322 1.00 87.94 302 GLY A CA 1
ATOM 2148 C C . GLY A 1 302 ? 8.669 13.357 0.662 1.00 87.94 302 GLY A C 1
ATOM 2149 O O . GLY A 1 302 ? 8.757 14.373 1.349 1.00 87.94 302 GLY A O 1
ATOM 2150 N N . LEU A 1 303 ? 8.330 13.409 -0.626 1.00 84.19 303 LEU A N 1
ATOM 2151 C CA . LEU A 1 303 ? 8.085 14.633 -1.405 1.00 84.19 303 LEU A CA 1
ATOM 2152 C C . LEU A 1 303 ? 6.599 15.017 -1.512 1.00 84.19 303 LEU A C 1
ATOM 2154 O O . LEU A 1 303 ? 6.289 16.165 -1.808 1.00 84.19 303 LEU A O 1
ATOM 2158 N N . ALA A 1 304 ? 5.680 14.092 -1.227 1.00 81.12 304 ALA A N 1
ATOM 2159 C CA . ALA A 1 304 ? 4.229 14.317 -1.278 1.00 81.12 304 ALA A CA 1
ATOM 2160 C C . ALA A 1 304 ? 3.540 13.942 0.046 1.00 81.12 304 ALA A C 1
ATOM 2162 O O . ALA A 1 304 ? 4.172 13.319 0.900 1.00 81.12 304 ALA A O 1
ATOM 2163 N N . LEU A 1 305 ? 2.284 14.370 0.219 1.00 72.31 305 LEU A N 1
ATOM 2164 C CA . LEU A 1 305 ? 1.346 13.864 1.229 1.00 72.31 305 LEU A CA 1
ATOM 2165 C C . LEU A 1 305 ? 0.314 12.969 0.531 1.00 72.31 305 LEU A C 1
ATOM 2167 O O . LEU A 1 305 ? -0.205 13.369 -0.534 1.00 72.31 305 LEU A O 1
#

Secondary structure (DSSP, 8-state):
-------------------------SSPPTT-EEESSSSEEEEEETTTEEPPPEEPPTT-EE-SEEES--EE--SS---PPPPPPPPPPP---PPPPP-PPPPP--PPPPPSS--PPEETTEE-GGGSPPHHHHHHHHHHHHTTHHHHTTSSSPPPHHHHHHHHHHHHHTTTTS-HHHHHHHHHHHHTT-TTPPPEESSSEE-TTTT-TT----SEETTEE-SSPPHHHHHHHHHHHHHSSSSSHHHHHHHHHHSTT---HHHHHHHHHHHHHHSS--TT-TT--TTS-TTHHHHHHHHHTTS--

InterPro domains:
  IPR023346 Lysozyme-like domain superfamily [SSF53955] (160-299)

Foldseek 3Di:
DDDDDDDDDDDPDDDPPDPDDPDDDDAADALKKAFAPFQKIWGQHPPRYTDPIDGDDPQWTFDHGIDSDRIDHGPDDDDDDDDDDDDDDDDDDDDDDDDDDDDDFPQDQAPPDDPADDDRNFRFPVLFDDLVVLLVLLVVLQQPQCVVVVLDHGADPVLSVLLSVLLVVCCVQDNSLLLVLQLCLQRSNHQRRAFDCPPFTQEGSNRATNFDAGQHYPNNHDVPRDSVSSSRRSCCQDPNDCLHLSNLLVCLCPDPVRRDTLRSSLSSQLCNFQVHADPRASLPNNPGHSCRSVSSSCSRRVNHD

Sequence (305 aa):
MFPKYLALSAAFLAAATSAAPLVQRDGCQEGTFNCIDGTHFSQCISGGTWSATQSVAPGTTCQVGISANPFLPGSGSDSPPPPSPPTDPEPTSPTPPPKDGPPPVSSPAPPTGNSGTSCNGFVCMSAWPSFEEMKAKYVNIMGTSCEASGWGANNSPEETQQVFSAIESQSGSVDPRFVLAIAIQESSGCVRVITTNNGVRNPGLMQDSNGVHTCNDAGSVQNPCPADEITGMIADGVSGGSDNLSSALAIAQGAPNNLQDAFAFAVAARIYNSGSFDPSDLNNGLGSTSAYVEQVMNRVAGLAL

Solvent-accessible surface area (backbone atoms only — not comparable to full-atom values): 17748 Å² total; per-residue (Å²): 138,86,86,88,88,82,90,80,89,78,85,84,84,75,76,88,75,80,72,72,81,84,83,75,79,91,56,48,59,62,66,26,31,38,21,72,76,28,49,34,32,23,44,20,36,88,88,20,41,71,45,77,79,40,71,52,60,90,65,42,38,31,50,66,43,78,30,77,74,38,69,46,89,43,97,63,80,95,72,84,81,82,84,81,80,88,86,79,88,83,85,89,76,86,85,80,81,92,74,82,83,82,77,85,76,82,68,66,78,63,74,93,82,65,98,53,61,70,32,89,53,35,64,22,64,90,63,33,61,54,58,66,57,48,48,70,67,44,51,65,50,21,47,44,32,15,48,77,69,71,47,43,78,43,39,49,76,65,51,51,49,42,46,54,52,34,39,56,72,42,46,91,69,43,59,41,49,52,54,50,21,46,20,38,71,61,30,41,47,6,60,31,29,68,37,44,72,86,90,58,43,20,24,17,27,42,47,17,63,65,42,88,30,53,24,13,52,91,83,54,65,49,82,80,59,54,66,68,40,45,34,37,17,45,46,29,24,40,66,29,79,80,65,10,46,38,49,23,35,50,51,26,39,69,33,93,84,52,36,58,67,35,44,13,54,40,46,14,47,31,22,59,67,42,79,44,76,47,96,84,38,71,56,57,23,82,92,41,69,36,63,50,32,62,52,36,53,30,34,38,47,67,74,51,135

Radius of gyration: 25.57 Å; Cα contacts (8 Å, |Δi|>4): 479; chains: 1; bounding box: 91×66×60 Å